Protein AF-A0A350MLI9-F1 (afdb_monomer)

Foldseek 3Di:
DDDDDDDDDDDDPPDDDQDPVNVVVVVVVVVVVVVVVVVVVVVVVVVVVVVVVVVPPPDDPDDPPPPPDPPDDDPPVPPPPPPDDDDDDDDDDDDDDDDDDDDPVVVVVVPPPDPPVVVVVVVVVCCVVCVDDDDDPPPPDDDVVVVVVVVPDDDLPDADLVVLVVCVVVVNLVSSLVSLVVCCVVPVVCVVVSVVVNVVSVVD

Solvent-accessible surface area (backbone atoms only — not comparable to full-atom values): 13475 Å² total; per-residue (Å²): 140,83,90,80,87,81,81,80,82,80,77,81,80,75,74,81,77,76,46,75,64,54,53,50,51,53,50,50,54,52,50,53,53,52,51,49,52,53,50,52,52,52,50,51,53,50,50,53,53,58,52,59,60,68,70,62,82,77,71,73,85,76,75,79,80,78,75,79,81,81,91,77,84,74,74,77,74,66,68,76,77,75,77,84,86,85,77,93,74,93,76,94,78,78,97,72,91,75,82,89,77,80,57,82,75,62,57,66,70,68,71,75,80,46,73,70,54,54,56,51,48,52,50,50,55,48,47,67,72,63,58,80,74,84,78,73,79,76,71,70,84,82,59,69,65,71,58,48,58,68,71,67,64,72,68,87,82,74,69,49,73,67,56,24,51,53,29,46,76,72,68,38,53,68,65,20,41,54,35,36,53,53,45,29,72,77,39,61,94,49,27,72,58,32,52,51,52,44,56,52,64,76,73,110

pLDDT: mean 71.41, std 21.62, range [34.09, 98.12]

Sequence (204 aa):
NLLHQASPLEGETLQPFLTADDKKQALLASIERKLEEIRQSKLQANKLASEALSYGEKSQPYPPASTSNSPFLSQELQSNISQGLTNENEEEESLQTHPYSSTEDDKERILSQDKGLQTKMELIDRFIREQPHIERKRTGFFNPDDLSEKSNTYSEDIVSETLAKIYLQQGKKEKAIEIYQKLNLLYPEKSAYFANQIQNLEKD

Radius of gyration: 44.15 Å; Cα contacts (8 Å, |Δi|>4): 43; chains: 1; bounding box: 91×56×140 Å

Secondary structure (DSSP, 8-state):
-----PPPPPP--------HHHHHHHHHHHHHHHHHHHHHHHHHHHHHHHHHHHTGGG---PPPP------SSSSSSSSSSSSS-------------------HHHHHHHTTS-HHHHHHHHHHHHHHHH---------S---HHHHHHHHH---TT---HHHHHHHHHTT-HHHHHHHHHHHHHH-GGGHHHHHHHHHHHHH-

Mean predicted aligned error: 23.26 Å

Structure (mmCIF, N/CA/C/O backbone):
data_AF-A0A350MLI9-F1
#
_entry.id   AF-A0A350MLI9-F1
#
loop_
_atom_site.group_PDB
_atom_site.id
_atom_site.type_symbol
_atom_site.label_atom_id
_atom_site.label_alt_id
_atom_site.label_comp_id
_atom_site.label_asym_id
_atom_site.label_entity_id
_atom_site.label_seq_id
_atom_site.pdbx_PDB_ins_code
_atom_site.Cartn_x
_atom_site.Cartn_y
_atom_site.Cartn_z
_atom_site.occupancy
_atom_site.B_iso_or_equiv
_atom_site.auth_seq_id
_atom_site.auth_comp_id
_atom_site.auth_asym_id
_atom_site.auth_atom_id
_atom_site.pdbx_PDB_model_num
ATOM 1 N N . ASN A 1 1 ? -44.755 -9.527 86.121 1.00 46.00 1 ASN A N 1
ATOM 2 C CA . ASN A 1 1 ? -45.195 -9.945 84.772 1.00 46.00 1 ASN A CA 1
ATOM 3 C C . ASN A 1 1 ? -46.356 -9.060 84.370 1.00 46.00 1 ASN A C 1
ATOM 5 O O . ASN A 1 1 ? -47.357 -9.114 85.053 1.00 46.00 1 ASN A O 1
ATOM 9 N N . LEU A 1 2 ? -46.279 -8.176 83.381 1.00 46.88 2 LEU A N 1
ATOM 10 C CA . LEU A 1 2 ? -45.567 -8.306 82.116 1.00 46.88 2 LEU A CA 1
ATOM 11 C C . LEU A 1 2 ? -45.242 -6.900 81.572 1.00 46.88 2 LEU A C 1
ATOM 13 O O . LEU A 1 2 ? -46.128 -6.071 81.403 1.00 46.88 2 LEU A O 1
ATOM 17 N N . LEU A 1 3 ? -43.957 -6.666 81.329 1.00 51.25 3 LEU A N 1
ATOM 18 C CA . LEU A 1 3 ? -43.369 -5.494 80.690 1.00 51.25 3 LEU A CA 1
ATOM 19 C C . LEU A 1 3 ? -43.323 -5.785 79.175 1.00 51.25 3 LEU A C 1
ATOM 21 O O . LEU A 1 3 ? -42.714 -6.778 78.787 1.00 51.25 3 LEU A O 1
ATOM 25 N N . HIS A 1 4 ? -43.973 -4.984 78.331 1.00 55.03 4 HIS A N 1
ATOM 26 C CA . HIS A 1 4 ? -43.793 -4.987 76.866 1.00 55.03 4 HIS A CA 1
ATOM 27 C C . HIS A 1 4 ? -43.445 -3.544 76.474 1.00 55.03 4 HIS A C 1
ATOM 29 O O . HIS A 1 4 ? -44.290 -2.662 76.556 1.00 55.03 4 HIS A O 1
ATOM 35 N N . GLN A 1 5 ? -42.156 -3.203 76.424 1.00 47.69 5 GLN A N 1
ATOM 36 C CA . GLN A 1 5 ? -41.326 -3.175 75.209 1.00 47.69 5 GLN A CA 1
ATOM 37 C C . GLN A 1 5 ? -41.917 -2.283 74.107 1.00 47.69 5 GLN A C 1
ATOM 39 O O . GLN A 1 5 ? -42.633 -2.744 73.227 1.00 47.69 5 GLN A O 1
ATOM 44 N N . ALA A 1 6 ? -41.576 -0.994 74.178 1.00 48.59 6 ALA A N 1
ATOM 45 C CA . ALA A 1 6 ? -41.601 -0.085 73.042 1.00 48.59 6 ALA A CA 1
ATOM 46 C C . ALA A 1 6 ? -40.225 -0.147 72.361 1.00 48.59 6 ALA A C 1
ATOM 48 O O . ALA A 1 6 ? -39.205 0.120 73.000 1.00 48.59 6 ALA A O 1
ATOM 49 N N . SER A 1 7 ? -40.203 -0.546 71.092 1.00 63.06 7 SER A N 1
ATOM 50 C CA . SER A 1 7 ? -38.999 -0.596 70.262 1.00 63.06 7 SER A CA 1
ATOM 51 C C . SER A 1 7 ? -38.474 0.818 69.970 1.00 63.06 7 SER A C 1
ATOM 53 O O . SER A 1 7 ? -39.271 1.679 69.588 1.00 63.06 7 SER A O 1
ATOM 55 N N . PRO A 1 8 ? -37.163 1.087 70.103 1.00 55.94 8 PRO A N 1
ATOM 56 C CA . PRO A 1 8 ? -36.571 2.336 69.641 1.00 55.94 8 PRO A CA 1
ATOM 57 C C . PRO A 1 8 ? -36.510 2.350 68.110 1.00 55.94 8 PRO A C 1
ATOM 59 O O . PRO A 1 8 ? -36.063 1.386 67.494 1.00 55.94 8 PRO A O 1
ATOM 62 N N . LEU A 1 9 ? -36.969 3.447 67.512 1.00 50.16 9 LEU A N 1
ATOM 63 C CA . LEU A 1 9 ? -36.862 3.720 66.082 1.00 50.16 9 LEU A CA 1
ATOM 64 C C . LEU A 1 9 ? -35.378 3.773 65.691 1.00 50.16 9 LEU A C 1
ATOM 66 O O . LEU A 1 9 ? -34.626 4.597 66.214 1.00 50.16 9 LEU A O 1
ATOM 70 N N . GLU A 1 10 ? -34.960 2.868 64.808 1.00 50.38 10 GLU A N 1
ATOM 71 C CA . GLU A 1 10 ? -33.614 2.841 64.241 1.00 50.38 10 GLU A CA 1
ATOM 72 C C . GLU A 1 10 ? -33.378 4.121 63.430 1.00 50.38 10 GLU A C 1
ATOM 74 O O . GLU A 1 10 ? -34.171 4.488 62.563 1.00 50.38 10 GLU A O 1
ATOM 79 N N . GLY A 1 11 ? -32.299 4.831 63.760 1.00 52.50 11 GLY A N 1
ATOM 80 C CA . GLY A 1 11 ? -31.901 6.053 63.078 1.00 52.50 11 GLY A CA 1
ATOM 81 C C . GLY A 1 11 ? -31.512 5.770 61.631 1.00 52.50 11 GLY A C 1
ATOM 82 O O . GLY A 1 11 ? -30.619 4.965 61.368 1.00 52.50 11 GLY A O 1
ATOM 83 N N . GLU A 1 12 ? -32.158 6.478 60.705 1.00 54.16 12 GLU A N 1
ATOM 84 C CA . GLU A 1 12 ? -31.705 6.621 59.326 1.00 54.16 12 GLU A CA 1
ATOM 85 C C . GLU A 1 12 ? -30.238 7.066 59.323 1.00 54.16 12 GLU A C 1
ATOM 87 O O . GLU A 1 12 ? -29.889 8.172 59.744 1.00 54.16 12 GLU A O 1
ATOM 92 N N . THR A 1 13 ? -29.354 6.194 58.848 1.00 58.47 13 THR A N 1
ATOM 93 C CA . THR A 1 13 ? -27.966 6.539 58.562 1.00 58.47 13 THR A CA 1
ATOM 94 C C . THR A 1 13 ? -27.945 7.440 57.330 1.00 58.47 13 THR A C 1
ATOM 96 O O . THR A 1 13 ? -27.844 6.989 56.189 1.00 58.47 13 THR A O 1
ATOM 99 N N . LEU A 1 14 ? -28.081 8.748 57.566 1.00 49.3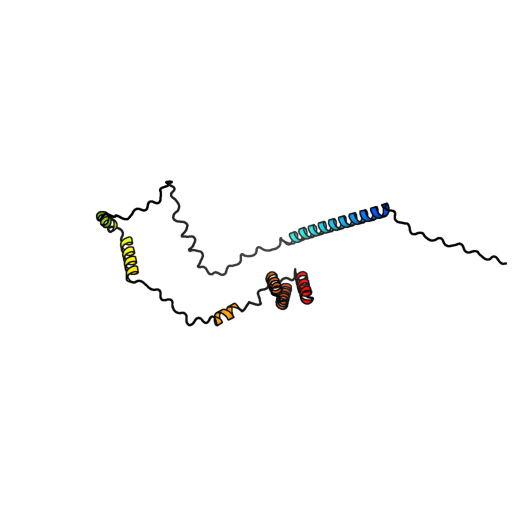1 14 LEU A N 1
ATOM 100 C CA . LEU A 1 14 ? -27.887 9.783 56.557 1.00 49.31 14 LEU A CA 1
ATOM 101 C C . LEU A 1 14 ? -26.499 9.603 55.929 1.00 49.31 14 LEU A C 1
ATOM 103 O O . LEU A 1 14 ? -25.471 9.796 56.578 1.00 49.31 14 LEU A O 1
ATOM 107 N N . GLN A 1 15 ? -26.482 9.210 54.656 1.00 60.12 15 GLN A N 1
ATOM 108 C CA . GLN A 1 15 ? -25.280 9.209 53.829 1.00 60.12 15 GLN A CA 1
ATOM 109 C C . GLN A 1 15 ? -24.672 10.624 53.865 1.00 60.12 15 GLN A C 1
ATOM 111 O O . GLN A 1 15 ? -25.413 11.594 53.670 1.00 60.12 15 GLN A O 1
ATOM 116 N N . PRO A 1 16 ? -23.360 10.789 54.115 1.00 62.44 16 PRO A N 1
ATOM 117 C CA . PRO A 1 16 ? -22.754 12.112 54.161 1.00 62.44 16 PRO A CA 1
ATOM 118 C C . PRO A 1 16 ? -22.883 12.776 52.785 1.00 62.44 16 PRO A C 1
ATOM 120 O O . PRO A 1 16 ? -22.355 12.289 51.785 1.00 62.44 16 PRO A O 1
ATOM 123 N N . PHE A 1 17 ? -23.609 13.893 52.724 1.00 59.62 17 PHE A N 1
ATOM 124 C CA . PHE A 1 17 ? -23.666 14.733 51.534 1.00 59.62 17 PHE A CA 1
ATOM 125 C C . PHE A 1 17 ? -22.263 15.289 51.268 1.00 59.62 17 PHE A C 1
ATOM 127 O O . PHE A 1 17 ? -21.795 16.144 52.016 1.00 59.62 17 PHE A O 1
ATOM 134 N N . LEU A 1 18 ? -21.596 14.807 50.211 1.00 60.53 18 LEU A N 1
ATOM 135 C CA . LEU A 1 18 ? -20.316 15.370 49.771 1.00 60.53 18 LEU A CA 1
ATOM 136 C C . LEU A 1 18 ? -20.497 16.861 49.492 1.00 60.53 18 LEU A C 1
ATOM 138 O O . LEU A 1 18 ? -21.269 17.253 48.603 1.00 60.53 18 LEU A O 1
ATOM 142 N N . THR A 1 19 ? -19.761 17.676 50.237 1.00 78.12 19 THR A N 1
ATOM 143 C CA . THR A 1 19 ? -19.753 19.123 50.065 1.00 78.12 19 THR A CA 1
ATOM 144 C C . THR A 1 19 ? -19.135 19.485 48.710 1.00 78.12 19 THR A C 1
ATOM 146 O O . THR A 1 19 ? -18.461 18.679 48.059 1.00 78.12 19 THR A O 1
ATOM 149 N N . ALA A 1 20 ? -19.388 20.703 48.227 1.00 77.06 20 ALA A N 1
ATOM 150 C CA . ALA A 1 20 ? -18.783 21.179 46.980 1.00 77.06 20 ALA A CA 1
ATOM 151 C C . ALA A 1 20 ? -17.241 21.125 47.031 1.00 77.06 20 ALA A C 1
ATOM 153 O O . ALA A 1 20 ? -16.602 20.850 46.013 1.00 77.06 20 ALA A O 1
ATOM 154 N N . ASP A 1 21 ? -16.664 21.305 48.221 1.00 79.56 21 ASP A N 1
ATOM 155 C CA . ASP A 1 21 ? -15.228 21.196 48.455 1.00 79.56 21 ASP A CA 1
ATOM 156 C C . ASP A 1 21 ? -14.726 19.751 48.351 1.00 79.56 21 ASP A C 1
ATOM 158 O O . ASP A 1 21 ? -13.697 19.524 47.715 1.00 79.56 21 ASP A O 1
ATOM 162 N N . ASP A 1 22 ? -15.481 18.759 48.832 1.00 81.25 22 ASP A N 1
ATOM 163 C CA . ASP A 1 22 ? -15.114 17.339 48.688 1.00 81.25 22 ASP A CA 1
ATOM 164 C C . ASP A 1 22 ? -15.094 16.908 47.215 1.00 81.25 22 ASP A C 1
ATOM 166 O O . ASP A 1 22 ? -14.196 16.194 46.762 1.00 81.25 22 ASP A O 1
ATOM 170 N N . LYS A 1 23 ? -16.054 17.397 46.417 1.00 82.50 23 LYS A N 1
ATOM 171 C CA . LYS A 1 23 ? -16.098 17.138 44.966 1.00 82.50 23 LYS A CA 1
ATOM 172 C C . LYS A 1 23 ? -14.931 17.799 44.236 1.00 82.50 23 LYS A C 1
ATOM 174 O O . LYS A 1 23 ? -14.358 17.201 43.324 1.00 82.50 23 LYS A O 1
ATOM 179 N N . LYS A 1 24 ? -14.558 19.016 44.641 1.00 85.25 24 LYS A N 1
ATOM 180 C CA . LYS A 1 24 ? -13.391 19.728 44.106 1.00 85.25 24 LYS A CA 1
ATOM 181 C C . LYS A 1 24 ? -12.095 18.990 44.446 1.00 85.25 24 LYS A C 1
ATOM 183 O O . LYS A 1 24 ? -11.256 18.826 43.564 1.00 85.25 24 LYS A O 1
ATOM 188 N N . GLN A 1 25 ? -11.947 18.506 45.677 1.00 87.69 25 GLN A N 1
ATOM 189 C CA . GLN A 1 25 ?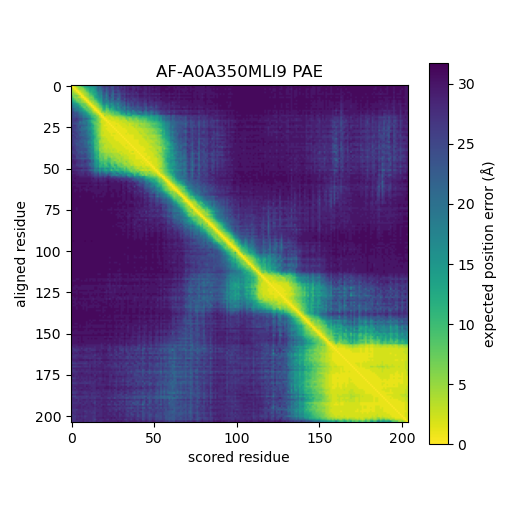 -10.789 17.712 46.094 1.00 87.69 25 GLN A CA 1
ATOM 190 C C . GLN A 1 25 ? -10.705 16.383 45.334 1.00 87.69 25 GLN A C 1
ATOM 192 O O . GLN A 1 25 ? -9.632 16.026 44.854 1.00 87.69 25 GLN A O 1
ATOM 197 N N . ALA A 1 26 ? -11.831 15.694 45.129 1.00 88.31 26 ALA A N 1
ATOM 198 C CA . ALA A 1 26 ? -11.874 14.469 44.331 1.00 88.31 26 ALA A CA 1
ATOM 199 C C . ALA A 1 26 ? -11.488 14.710 42.860 1.00 88.31 26 ALA A C 1
ATOM 201 O O . ALA A 1 26 ? -10.755 13.914 42.267 1.00 88.31 26 ALA A O 1
ATOM 202 N N . LEU A 1 27 ? -11.936 15.825 42.271 1.00 90.25 27 LEU A N 1
ATOM 203 C CA . LEU A 1 27 ? -11.558 16.208 40.911 1.00 90.25 27 LEU A CA 1
ATOM 204 C C . LEU A 1 27 ? -10.060 16.529 40.812 1.00 90.25 27 LEU A C 1
ATOM 206 O O . LEU A 1 27 ? -9.402 16.053 39.889 1.00 90.25 27 LEU A O 1
ATOM 210 N N . LEU A 1 28 ? -9.517 17.287 41.769 1.00 92.44 28 LEU A N 1
ATOM 211 C CA . LEU A 1 28 ? -8.086 17.595 41.838 1.00 92.44 28 LEU A CA 1
ATOM 212 C C . LEU A 1 28 ? -7.243 16.321 41.963 1.00 92.44 28 LEU A C 1
ATOM 214 O O . LEU A 1 28 ? -6.335 16.120 41.160 1.00 92.44 28 LEU A O 1
ATOM 218 N N . ALA A 1 29 ? -7.614 15.410 42.864 1.00 92.81 29 ALA A N 1
ATOM 219 C CA . ALA A 1 29 ? -6.943 14.120 43.013 1.00 92.81 29 ALA A CA 1
ATOM 220 C C . ALA A 1 29 ? -7.006 13.280 41.721 1.00 92.81 29 ALA A C 1
ATOM 222 O O . ALA A 1 29 ? -6.039 12.616 41.345 1.00 92.81 29 ALA A O 1
ATOM 223 N N . SER A 1 30 ? -8.125 13.334 40.988 1.00 91.00 30 SER A N 1
ATOM 224 C CA . SER A 1 30 ? -8.246 12.652 39.695 1.00 91.00 30 SER A CA 1
ATOM 225 C C . SER A 1 30 ? -7.356 13.275 38.614 1.00 91.00 30 SER A C 1
ATOM 227 O O . SER A 1 30 ? -6.839 12.543 37.764 1.00 91.00 30 SER A O 1
ATOM 229 N N . ILE A 1 31 ? -7.182 14.599 38.618 1.00 94.19 31 ILE A N 1
ATOM 230 C CA . ILE A 1 31 ? -6.284 15.303 37.694 1.00 94.19 31 ILE A CA 1
ATOM 231 C C . ILE A 1 31 ? -4.832 14.940 38.007 1.00 94.19 31 ILE A C 1
ATOM 233 O O . ILE A 1 31 ? -4.095 14.565 37.097 1.00 94.19 31 ILE A O 1
ATOM 237 N N . GLU A 1 32 ? -4.436 14.972 39.278 1.00 94.31 32 GLU A N 1
ATOM 238 C CA . GLU A 1 32 ? -3.087 14.594 39.715 1.00 94.31 32 GLU A CA 1
ATOM 239 C C . GLU A 1 32 ? -2.756 13.149 39.335 1.00 94.31 32 GLU A C 1
ATOM 241 O O . GLU A 1 32 ? -1.705 12.888 38.748 1.00 94.31 32 GLU A O 1
ATOM 246 N N . ARG A 1 33 ? -3.694 12.217 39.547 1.00 95.56 33 ARG A N 1
ATOM 247 C CA . ARG A 1 33 ? -3.526 10.820 39.125 1.00 95.56 33 ARG A CA 1
ATOM 248 C C . ARG A 1 33 ? -3.317 10.695 37.614 1.00 95.56 33 ARG A C 1
ATOM 250 O O . ARG A 1 33 ? -2.451 9.942 37.178 1.00 95.56 33 ARG A O 1
ATOM 257 N N . LYS A 1 34 ? -4.093 11.432 36.810 1.00 94.44 34 LYS A N 1
ATOM 258 C CA . LYS A 1 34 ? -3.974 11.427 35.341 1.00 94.44 34 LYS A CA 1
ATOM 259 C C . LYS A 1 34 ? -2.631 12.007 34.884 1.00 94.44 34 LYS A C 1
ATOM 261 O O . LYS A 1 34 ? -2.034 11.507 33.934 1.00 94.44 34 LYS A O 1
ATOM 266 N N . LEU A 1 35 ? -2.153 13.056 35.550 1.00 93.88 35 LEU A N 1
ATOM 267 C CA . LEU A 1 35 ? -0.856 13.666 35.260 1.00 93.88 35 LEU A CA 1
ATOM 268 C C . LEU A 1 35 ? 0.300 12.717 35.589 1.00 93.88 35 LEU A C 1
ATOM 270 O O . LEU A 1 35 ? 1.238 12.616 34.795 1.00 93.88 35 LEU A O 1
ATOM 274 N N . GLU A 1 36 ? 0.212 11.984 36.699 1.00 95.94 36 GLU A N 1
ATOM 275 C CA . GLU A 1 36 ? 1.215 10.981 37.060 1.00 95.94 36 GLU A CA 1
ATOM 276 C C . GLU A 1 36 ? 1.218 9.807 36.071 1.00 95.94 36 GLU A C 1
ATOM 278 O O . GLU A 1 36 ? 2.278 9.384 35.618 1.00 95.94 36 GLU A O 1
ATOM 283 N N . GLU A 1 37 ? 0.046 9.350 35.624 1.00 94.50 37 GLU A N 1
ATOM 284 C CA . GLU A 1 37 ? -0.080 8.318 34.585 1.00 94.50 37 GLU A CA 1
ATOM 285 C C . GLU A 1 37 ? 0.615 8.737 33.273 1.00 94.50 37 GLU A C 1
ATOM 287 O O . GLU A 1 37 ? 1.401 7.979 32.698 1.00 94.50 37 GLU A O 1
ATOM 292 N N . ILE A 1 38 ? 0.410 9.986 32.836 1.00 93.38 38 ILE A N 1
ATOM 293 C CA . ILE A 1 38 ? 1.086 10.547 31.655 1.00 93.38 38 ILE A CA 1
ATOM 294 C C . ILE A 1 38 ? 2.604 10.628 31.875 1.00 93.38 38 ILE A C 1
ATOM 296 O O . ILE A 1 38 ? 3.381 10.334 30.961 1.00 93.38 38 ILE A O 1
ATOM 300 N N . ARG A 1 39 ? 3.047 11.027 33.072 1.00 94.44 39 ARG A N 1
ATOM 301 C CA . ARG A 1 39 ? 4.472 11.125 33.418 1.00 94.44 39 ARG A CA 1
ATOM 302 C C . ARG A 1 39 ? 5.148 9.755 33.363 1.00 94.44 39 ARG A C 1
ATOM 304 O O . ARG A 1 39 ? 6.198 9.631 32.731 1.00 94.44 39 ARG A O 1
ATOM 311 N N . GLN A 1 40 ? 4.531 8.738 33.959 1.00 93.31 40 GLN A N 1
ATOM 312 C CA . GLN A 1 40 ? 5.041 7.366 33.950 1.00 93.31 40 GLN A CA 1
ATOM 313 C C . GLN A 1 40 ? 5.073 6.786 32.532 1.00 93.31 40 GLN A C 1
ATOM 315 O O . GLN A 1 40 ? 6.081 6.204 32.131 1.00 93.31 40 GLN A O 1
ATOM 320 N N . SER A 1 41 ? 4.036 7.039 31.725 1.00 90.88 41 SER A N 1
ATOM 321 C CA . SER A 1 41 ? 4.007 6.637 30.313 1.00 90.88 41 SER A CA 1
ATOM 322 C C . SER A 1 41 ? 5.166 7.250 29.509 1.00 90.88 41 SER A C 1
ATOM 324 O O . SER A 1 41 ? 5.859 6.542 28.774 1.00 90.88 41 SER A O 1
ATOM 326 N N . LYS A 1 42 ? 5.460 8.546 29.702 1.00 90.62 42 LYS A N 1
ATOM 327 C CA . LYS A 1 42 ? 6.611 9.209 29.057 1.00 90.62 42 LYS A CA 1
ATOM 328 C C . LYS A 1 42 ? 7.957 8.630 29.503 1.00 90.62 42 LYS A C 1
ATOM 330 O O . LYS A 1 42 ? 8.847 8.463 28.670 1.00 90.62 42 LYS A O 1
ATOM 335 N N . LEU A 1 43 ? 8.116 8.320 30.792 1.00 90.62 43 LEU A N 1
ATOM 336 C CA . LEU A 1 43 ? 9.337 7.696 31.317 1.00 90.62 43 LEU A CA 1
ATOM 337 C C . LEU A 1 43 ? 9.548 6.295 30.734 1.00 90.62 43 LEU A C 1
ATOM 339 O O . LEU A 1 43 ? 10.663 5.959 30.334 1.00 90.62 43 LEU A O 1
ATOM 343 N N . GLN A 1 44 ? 8.480 5.504 30.623 1.00 89.81 44 GLN A N 1
ATOM 344 C CA . GLN A 1 44 ? 8.526 4.179 30.010 1.00 89.81 44 GLN A CA 1
ATOM 345 C C . GLN A 1 44 ? 8.905 4.249 28.525 1.00 89.81 44 GLN A C 1
ATOM 347 O O . GLN A 1 44 ? 9.753 3.476 28.078 1.00 89.81 44 GLN A O 1
ATOM 352 N N . ALA A 1 45 ? 8.332 5.194 27.775 1.00 87.69 45 ALA A N 1
ATOM 353 C CA . ALA A 1 45 ? 8.669 5.399 26.367 1.00 87.69 45 ALA A CA 1
ATOM 354 C C . ALA A 1 45 ? 10.152 5.763 26.177 1.00 87.69 45 ALA A C 1
ATOM 356 O O . ALA A 1 45 ? 10.813 5.217 25.296 1.00 87.69 45 ALA A O 1
ATOM 357 N N . ASN A 1 46 ? 10.699 6.631 27.035 1.00 85.12 46 ASN A N 1
ATOM 358 C CA . ASN A 1 46 ? 12.114 7.000 26.978 1.00 85.12 46 ASN A CA 1
ATOM 359 C C . ASN A 1 46 ? 13.033 5.819 27.348 1.00 85.12 46 ASN A C 1
ATOM 361 O O . ASN A 1 46 ? 14.026 5.566 26.670 1.00 85.12 46 ASN A O 1
ATOM 365 N N . LYS A 1 47 ? 12.659 5.024 28.361 1.00 86.44 47 LYS A N 1
ATOM 366 C CA . LYS A 1 47 ? 13.384 3.797 28.719 1.00 86.44 47 LYS A CA 1
ATOM 367 C C . LYS A 1 47 ? 13.457 2.823 27.536 1.00 86.44 47 LYS A C 1
ATOM 369 O O . LYS A 1 47 ? 14.551 2.386 27.189 1.00 86.44 47 LYS A O 1
ATOM 374 N N . LEU A 1 48 ? 12.327 2.556 26.877 1.00 82.62 48 LEU A N 1
ATOM 375 C CA . LEU A 1 48 ? 12.263 1.696 25.687 1.00 82.62 48 LEU A CA 1
ATOM 376 C C . LEU A 1 48 ? 13.113 2.239 24.529 1.00 82.62 48 LEU A C 1
ATOM 378 O O . LEU A 1 48 ? 13.793 1.467 23.858 1.00 82.62 48 LEU A O 1
ATOM 382 N N . ALA A 1 49 ? 13.125 3.559 24.318 1.00 80.19 49 ALA A N 1
ATOM 383 C CA . ALA A 1 49 ? 13.963 4.189 23.298 1.00 80.19 49 ALA A CA 1
ATOM 384 C C . ALA A 1 49 ? 15.465 4.018 23.590 1.00 80.19 49 ALA A C 1
ATOM 386 O O . ALA A 1 49 ? 16.233 3.673 22.693 1.00 80.19 49 ALA A O 1
ATOM 387 N N . SER A 1 50 ? 15.886 4.203 24.847 1.00 73.75 50 SER A N 1
ATOM 388 C CA . SER A 1 50 ? 17.280 3.985 25.257 1.00 73.75 50 SER A CA 1
ATOM 389 C C . SER A 1 50 ? 17.705 2.512 25.180 1.00 73.75 50 SER A C 1
ATOM 391 O O . SER A 1 50 ? 18.836 2.212 24.808 1.00 73.75 50 SER A O 1
ATOM 393 N N . GLU A 1 51 ? 16.786 1.588 25.464 1.00 79.81 51 GLU A N 1
ATOM 394 C CA . GLU A 1 51 ? 17.020 0.147 25.370 1.00 79.81 51 GLU A CA 1
ATOM 395 C C . GLU A 1 51 ? 17.155 -0.304 23.908 1.00 79.81 51 GLU A C 1
ATOM 397 O O . GLU A 1 51 ? 18.085 -1.037 23.580 1.00 79.81 51 GLU A O 1
ATOM 402 N N . ALA A 1 52 ? 16.316 0.209 23.002 1.00 69.88 52 ALA A N 1
ATOM 403 C CA . ALA A 1 52 ? 16.416 -0.068 21.567 1.00 69.88 52 ALA A CA 1
ATOM 404 C C . ALA A 1 52 ? 17.757 0.388 20.959 1.00 69.88 52 ALA A C 1
ATOM 406 O O . ALA A 1 52 ? 18.307 -0.294 20.095 1.00 69.88 52 ALA A O 1
ATOM 407 N N . LEU A 1 53 ? 18.322 1.501 21.441 1.00 62.28 53 LEU A N 1
ATOM 408 C CA . LEU A 1 53 ? 19.639 1.990 21.014 1.00 62.28 53 LEU A CA 1
ATOM 409 C C . LEU A 1 53 ? 20.800 1.128 21.542 1.00 62.28 53 LEU A C 1
ATOM 411 O O . LEU A 1 53 ? 21.848 1.069 20.906 1.00 62.28 53 LEU A O 1
ATOM 415 N N . SER A 1 54 ? 20.610 0.406 22.652 1.00 62.12 54 SER A N 1
ATOM 416 C CA . SER A 1 54 ? 21.620 -0.506 23.209 1.00 62.12 54 SER A CA 1
ATOM 417 C C . SER A 1 54 ? 21.816 -1.780 22.377 1.00 62.12 54 SER A C 1
ATOM 419 O O . SER A 1 54 ? 22.877 -2.397 22.456 1.00 62.12 54 SER A O 1
ATOM 421 N N . TYR A 1 55 ? 20.824 -2.193 21.583 1.00 54.03 55 TYR A N 1
ATOM 422 C CA . TYR A 1 55 ? 20.918 -3.382 20.723 1.00 54.03 55 TYR A CA 1
ATOM 423 C C . TYR A 1 55 ? 21.470 -3.077 19.316 1.00 54.03 55 TYR A C 1
ATOM 425 O O . TYR A 1 55 ? 21.618 -3.992 18.506 1.00 54.03 55 TYR A O 1
ATOM 433 N N . GLY A 1 56 ? 21.822 -1.818 19.023 1.00 49.47 56 GLY A N 1
ATOM 434 C CA . GLY A 1 56 ? 22.324 -1.381 17.714 1.00 49.47 56 GLY A CA 1
ATOM 435 C C . GLY A 1 56 ? 23.814 -1.633 17.440 1.00 49.47 56 GLY A C 1
ATOM 436 O O . GLY A 1 56 ? 24.247 -1.473 16.305 1.00 49.47 56 GLY A O 1
ATOM 437 N N . GLU A 1 57 ? 24.614 -2.046 18.428 1.00 49.03 57 GLU A N 1
ATOM 438 C CA . GLU A 1 57 ? 26.086 -2.079 18.292 1.00 49.03 57 GLU A CA 1
ATOM 439 C C . GLU A 1 57 ? 26.676 -3.459 17.923 1.00 49.03 57 GLU A C 1
ATOM 441 O O . GLU A 1 57 ? 27.889 -3.657 17.946 1.00 49.03 57 GLU A O 1
ATOM 446 N N . LYS A 1 58 ? 25.840 -4.442 17.547 1.00 45.50 58 LYS A N 1
ATOM 447 C CA . LYS A 1 58 ? 26.295 -5.768 17.067 1.00 45.50 58 LYS A CA 1
ATOM 448 C C . LYS A 1 58 ? 25.828 -6.127 15.653 1.00 45.50 58 LYS A C 1
ATOM 450 O O . LYS A 1 58 ? 25.670 -7.306 15.342 1.00 45.50 58 LYS A O 1
ATOM 455 N N . SER A 1 59 ? 25.670 -5.152 14.760 1.00 43.69 59 SER A N 1
ATOM 456 C CA . SER A 1 59 ? 25.687 -5.445 13.323 1.00 43.69 59 SER A CA 1
ATOM 457 C C . SER A 1 59 ? 27.115 -5.337 12.791 1.00 43.69 59 SER A C 1
ATOM 459 O O . SER A 1 59 ? 27.688 -4.253 12.711 1.00 43.69 59 SER A O 1
ATOM 461 N N . GLN A 1 60 ? 27.667 -6.498 12.441 1.00 46.53 60 GLN A N 1
ATOM 462 C CA . GLN A 1 60 ? 28.809 -6.681 11.545 1.00 46.53 60 GLN A CA 1
ATOM 463 C C . GLN A 1 60 ? 28.760 -5.686 10.365 1.00 46.53 60 GLN A C 1
ATOM 465 O O . GLN A 1 60 ? 27.662 -5.387 9.886 1.00 46.53 60 GLN A O 1
ATOM 470 N N . PRO A 1 61 ? 29.906 -5.197 9.852 1.00 42.31 61 PRO A N 1
ATOM 471 C CA . PRO A 1 61 ? 29.907 -4.365 8.658 1.00 42.31 61 PRO A CA 1
ATOM 472 C C . PRO A 1 61 ? 29.361 -5.200 7.497 1.00 42.31 61 PRO A C 1
ATOM 474 O O . PRO A 1 61 ? 29.955 -6.207 7.114 1.00 42.31 61 PRO A O 1
ATOM 477 N N . TYR A 1 62 ? 28.205 -4.816 6.956 1.00 48.34 62 TYR A N 1
ATOM 478 C CA . TYR A 1 62 ? 27.695 -5.425 5.734 1.00 48.34 62 TYR A CA 1
ATOM 479 C C . TYR A 1 62 ? 28.747 -5.243 4.627 1.00 48.34 62 TYR A C 1
ATOM 481 O O . TYR A 1 62 ? 29.229 -4.120 4.443 1.00 48.34 62 TYR A O 1
ATOM 489 N N . PRO A 1 63 ? 29.126 -6.298 3.881 1.00 47.38 63 PRO A N 1
ATOM 490 C CA . PRO A 1 63 ? 29.923 -6.104 2.682 1.00 47.38 63 PRO A CA 1
ATOM 491 C C . PRO A 1 63 ? 29.099 -5.257 1.699 1.00 47.38 63 PRO A C 1
ATOM 493 O O . PRO A 1 63 ? 27.892 -5.496 1.573 1.00 47.38 63 PRO A O 1
ATOM 496 N N . PRO A 1 64 ? 29.696 -4.265 1.010 1.00 41.62 64 PRO A N 1
ATOM 497 C CA . PRO A 1 64 ? 28.978 -3.535 -0.022 1.00 41.62 64 PRO A CA 1
ATOM 498 C C . PRO A 1 64 ? 28.449 -4.550 -1.033 1.00 41.62 64 PRO A C 1
ATOM 500 O O . PRO A 1 64 ? 29.182 -5.441 -1.473 1.00 41.62 64 PRO A O 1
ATOM 503 N N . ALA A 1 65 ? 27.158 -4.440 -1.347 1.00 37.56 65 ALA A N 1
ATOM 504 C CA . ALA A 1 65 ? 26.508 -5.265 -2.346 1.00 37.56 65 ALA A CA 1
ATOM 505 C C . ALA A 1 65 ? 27.392 -5.304 -3.597 1.00 37.56 65 ALA A C 1
ATOM 507 O O . ALA A 1 65 ? 27.694 -4.273 -4.199 1.00 37.56 65 ALA A O 1
ATOM 508 N N . SER A 1 66 ? 27.848 -6.504 -3.951 1.00 35.09 66 SER A N 1
ATOM 509 C CA . SER A 1 66 ? 28.477 -6.741 -5.238 1.00 35.09 66 SER A CA 1
ATOM 510 C C . SER A 1 66 ? 27.403 -6.526 -6.294 1.00 35.09 66 SER A C 1
ATOM 512 O O . SER A 1 66 ? 26.582 -7.404 -6.549 1.00 35.09 66 SER A O 1
ATOM 514 N N . THR A 1 67 ? 27.394 -5.331 -6.875 1.00 42.03 67 THR A N 1
ATOM 515 C CA . THR A 1 67 ? 26.763 -5.059 -8.158 1.00 42.03 67 THR A CA 1
ATOM 516 C C . THR A 1 67 ? 27.345 -6.056 -9.153 1.00 42.03 67 THR A C 1
ATOM 518 O O . THR A 1 67 ? 28.495 -5.938 -9.574 1.00 42.03 67 THR A O 1
ATOM 521 N N . SER A 1 68 ? 26.571 -7.082 -9.497 1.00 35.31 68 SER A N 1
ATOM 522 C CA . SER A 1 68 ? 26.862 -7.926 -10.647 1.00 35.31 68 SER A CA 1
ATOM 523 C C . SER A 1 68 ? 26.873 -7.035 -11.885 1.00 35.31 68 SER A C 1
ATOM 525 O O . SER A 1 68 ? 25.880 -6.386 -12.214 1.00 35.31 68 SER A O 1
ATOM 527 N N . ASN A 1 69 ? 28.035 -6.974 -12.520 1.00 43.75 69 ASN A N 1
ATOM 528 C CA . ASN A 1 69 ? 28.352 -6.103 -13.636 1.00 43.75 69 ASN A CA 1
ATOM 529 C C . ASN A 1 69 ? 27.396 -6.280 -14.830 1.00 43.75 69 ASN A C 1
ATOM 531 O O . ASN A 1 69 ? 27.291 -7.368 -15.389 1.00 43.75 69 ASN A O 1
ATOM 535 N N . SER A 1 70 ? 26.831 -5.168 -15.303 1.00 36.47 70 SER A N 1
ATOM 536 C CA . SER A 1 70 ? 26.831 -4.849 -16.734 1.00 36.47 70 SER A CA 1
ATOM 537 C C . SER A 1 70 ? 27.710 -3.602 -16.907 1.00 36.47 70 SER A C 1
ATOM 539 O O . SER A 1 70 ? 27.304 -2.519 -16.481 1.00 36.47 70 SER A O 1
ATOM 541 N N . PRO A 1 71 ? 28.944 -3.728 -17.424 1.00 48.75 71 PRO A N 1
ATOM 542 C CA . PRO A 1 71 ? 29.898 -2.630 -17.479 1.00 48.75 71 PRO A CA 1
ATOM 543 C C . PRO A 1 71 ? 29.929 -2.017 -18.884 1.00 48.75 71 PRO A C 1
ATOM 545 O O . PRO A 1 71 ? 30.816 -2.346 -19.669 1.00 48.75 71 PRO A O 1
ATOM 548 N N . PHE A 1 72 ? 28.979 -1.136 -19.229 1.00 42.16 72 PHE A N 1
ATOM 549 C CA . PHE A 1 72 ? 29.132 -0.389 -20.490 1.00 42.16 72 PHE A CA 1
ATOM 550 C C . PHE A 1 72 ? 28.559 1.035 -20.588 1.00 42.16 72 PHE A C 1
ATOM 552 O O . PHE A 1 72 ? 28.925 1.723 -21.528 1.00 42.16 72 PHE A O 1
ATOM 559 N N . LEU A 1 73 ? 27.740 1.558 -19.665 1.00 47.50 73 LEU A N 1
ATOM 560 C CA . LEU A 1 73 ? 27.067 2.850 -19.937 1.00 47.50 73 LEU A CA 1
ATOM 561 C C . LEU A 1 73 ? 27.542 4.072 -19.133 1.00 47.50 73 LEU A C 1
ATOM 563 O O . LEU A 1 73 ? 26.987 5.153 -19.292 1.00 47.50 73 LEU A O 1
ATOM 567 N N . SER A 1 74 ? 28.590 3.960 -18.315 1.00 44.97 74 SER A N 1
ATOM 568 C CA . SER A 1 74 ? 29.003 5.076 -17.442 1.00 44.97 74 SER A CA 1
ATOM 569 C C . SER A 1 74 ? 30.236 5.848 -17.919 1.00 44.97 74 SER A C 1
ATOM 571 O O . SER A 1 74 ? 30.469 6.949 -17.433 1.00 44.97 74 SER A O 1
ATOM 573 N N . GLN A 1 75 ? 31.039 5.306 -18.842 1.00 46.12 75 GLN A N 1
ATOM 574 C CA . GLN A 1 75 ? 32.357 5.882 -19.158 1.00 46.12 75 GLN A CA 1
ATOM 575 C C . GLN A 1 75 ? 32.338 6.935 -20.283 1.00 46.12 75 GLN A C 1
ATOM 577 O O . GLN A 1 75 ? 33.299 7.683 -20.427 1.00 46.12 75 GLN A O 1
ATOM 582 N N . GLU A 1 76 ? 31.238 7.064 -21.029 1.00 43.19 76 GLU A N 1
ATOM 583 C CA . GLU A 1 76 ? 31.166 7.955 -22.202 1.00 43.19 76 GLU A CA 1
ATOM 584 C C . GLU A 1 76 ? 30.517 9.325 -21.919 1.00 43.19 76 GLU A C 1
ATOM 586 O O . GLU A 1 76 ? 30.556 10.224 -22.755 1.00 43.19 76 GLU A O 1
ATOM 591 N N . LEU A 1 77 ? 29.972 9.539 -20.713 1.00 44.47 77 LEU A N 1
ATOM 592 C CA . LEU A 1 77 ? 29.349 10.818 -20.333 1.00 44.47 77 LEU A CA 1
ATOM 593 C C . LEU A 1 77 ? 30.259 11.757 -19.524 1.00 44.47 77 LEU A C 1
ATOM 595 O O . LEU A 1 77 ? 29.915 12.924 -19.358 1.00 44.47 77 LEU A O 1
ATOM 599 N N . GLN A 1 78 ? 31.431 11.305 -19.062 1.00 43.84 78 GLN A N 1
ATOM 600 C CA . GLN A 1 78 ? 32.382 12.156 -18.323 1.00 43.84 78 GLN A CA 1
ATOM 601 C C . GLN A 1 78 ? 33.579 12.649 -19.149 1.00 43.84 78 GLN A C 1
ATOM 603 O O . GLN A 1 78 ? 34.226 13.609 -18.735 1.00 43.84 78 GLN A O 1
ATOM 608 N N . SER A 1 79 ? 33.860 12.090 -20.333 1.00 38.41 79 SER A N 1
ATOM 609 C CA . SER A 1 79 ? 34.961 12.584 -21.181 1.00 38.41 79 SER A CA 1
ATOM 610 C C . SER A 1 79 ? 34.602 13.823 -22.004 1.00 38.41 79 SER A C 1
ATOM 612 O O . SER A 1 79 ? 35.496 14.567 -22.397 1.00 38.41 79 SER A O 1
ATOM 614 N N . ASN A 1 80 ? 33.313 14.085 -22.243 1.00 41.34 80 ASN A N 1
ATOM 615 C CA . ASN A 1 80 ? 32.890 15.095 -23.224 1.00 41.34 80 ASN A CA 1
ATOM 616 C C . ASN A 1 80 ? 32.536 16.459 -22.611 1.00 41.34 80 ASN A C 1
ATOM 618 O O . ASN A 1 80 ? 32.184 17.377 -23.342 1.00 41.34 80 ASN A O 1
ATOM 622 N N . ILE A 1 81 ? 32.636 16.613 -21.285 1.00 40.44 81 ILE A N 1
ATOM 623 C CA . ILE A 1 81 ? 32.306 17.872 -20.587 1.00 40.44 81 ILE A CA 1
ATOM 624 C C . ILE A 1 81 ? 33.571 18.618 -20.119 1.00 40.44 81 ILE A C 1
ATOM 626 O O . ILE A 1 81 ? 33.498 19.786 -19.754 1.00 40.44 81 ILE A O 1
ATOM 630 N N . SER A 1 82 ? 34.757 17.997 -20.181 1.00 37.47 82 SER A N 1
ATOM 631 C CA . SER A 1 82 ? 35.968 18.555 -19.556 1.00 37.47 82 SER A CA 1
ATOM 632 C C . SER A 1 82 ? 37.021 19.129 -20.514 1.00 37.47 82 SER A C 1
ATOM 634 O O . SER A 1 82 ? 38.105 19.486 -20.056 1.00 37.47 82 SER A O 1
ATOM 636 N N . GLN A 1 83 ? 36.740 19.265 -21.813 1.00 46.41 83 GLN A N 1
ATOM 637 C CA . GLN A 1 83 ? 37.609 20.025 -22.721 1.00 46.41 83 GLN A CA 1
ATOM 638 C C . GLN A 1 83 ? 36.826 21.148 -23.388 1.00 46.41 83 GLN A C 1
ATOM 640 O O . GLN A 1 83 ? 36.110 20.923 -24.358 1.00 46.41 83 GLN A O 1
ATOM 645 N N . GLY A 1 84 ? 36.984 22.363 -22.861 1.00 42.06 84 GLY A N 1
ATOM 646 C CA . GLY A 1 84 ? 36.557 23.566 -23.569 1.00 42.06 84 GLY A CA 1
ATOM 647 C C . GLY A 1 84 ? 35.993 24.696 -22.722 1.00 42.06 84 GLY A C 1
ATOM 648 O O . GLY A 1 84 ? 35.154 25.413 -23.239 1.00 42.06 84 GLY A O 1
ATOM 649 N N . LEU A 1 85 ? 36.409 24.883 -21.464 1.00 39.56 85 LEU A N 1
ATOM 650 C CA . LEU A 1 85 ? 36.108 26.112 -20.716 1.00 39.56 85 LEU A CA 1
ATOM 651 C C . LEU A 1 85 ? 37.290 26.527 -19.834 1.00 39.5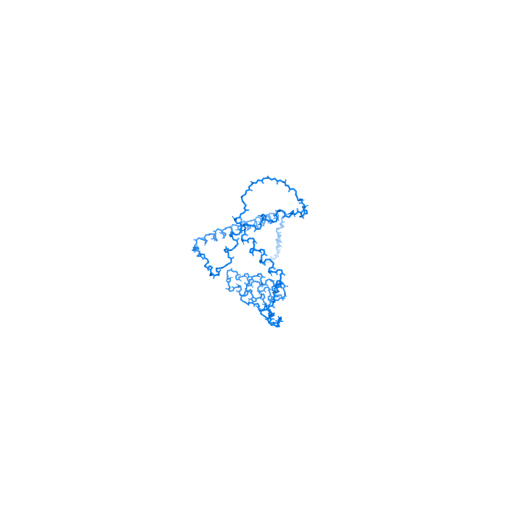6 85 LEU A C 1
ATOM 653 O O . LEU A 1 85 ? 37.217 26.497 -18.613 1.00 39.56 85 LEU A O 1
ATOM 657 N N . THR A 1 86 ? 38.386 26.930 -20.469 1.00 37.22 86 THR A N 1
ATOM 658 C CA . THR A 1 86 ? 39.276 27.951 -19.905 1.00 37.22 86 THR A CA 1
ATOM 659 C C . THR A 1 86 ? 39.763 28.808 -21.059 1.00 37.22 86 THR A C 1
ATOM 661 O O . THR A 1 86 ? 40.587 28.356 -21.848 1.00 37.22 86 THR A O 1
ATOM 664 N N . ASN A 1 87 ? 39.186 29.995 -21.186 1.00 43.00 87 ASN A N 1
ATOM 665 C CA . ASN A 1 87 ? 39.887 31.239 -21.475 1.00 43.00 87 ASN A CA 1
ATOM 666 C C . ASN A 1 87 ? 38.887 32.352 -21.183 1.00 43.00 87 ASN A C 1
ATOM 668 O O . ASN A 1 87 ? 37.922 32.553 -21.917 1.00 43.00 87 ASN A O 1
ATOM 672 N N . GLU A 1 88 ? 39.109 33.006 -20.051 1.00 46.12 88 GLU A N 1
ATOM 673 C CA . GLU A 1 88 ? 38.554 34.319 -19.784 1.00 46.12 88 GLU A CA 1
ATOM 674 C C . GLU A 1 88 ? 39.089 35.273 -20.850 1.00 46.12 88 GLU A C 1
ATOM 676 O O . GLU A 1 88 ? 40.296 35.329 -21.079 1.00 46.12 88 GLU A O 1
ATOM 681 N N . ASN A 1 89 ? 38.181 35.960 -21.529 1.00 40.81 89 ASN A N 1
ATOM 682 C CA . ASN A 1 89 ? 38.292 37.383 -21.800 1.00 40.81 89 ASN A CA 1
ATOM 683 C C . ASN A 1 89 ? 36.879 37.893 -22.067 1.00 40.81 89 ASN A C 1
ATOM 685 O O . ASN A 1 89 ? 36.157 37.382 -22.924 1.00 40.81 89 ASN A O 1
ATOM 689 N N . GLU A 1 90 ? 36.496 38.850 -21.234 1.00 51.53 90 GLU A N 1
ATOM 690 C CA . GLU A 1 90 ? 35.370 39.744 -21.424 1.00 51.53 90 GLU A CA 1
ATOM 691 C C . GLU A 1 90 ? 35.455 40.366 -22.819 1.00 51.53 90 GLU A C 1
ATOM 693 O O . GLU A 1 90 ? 36.528 40.799 -23.220 1.00 51.53 90 GLU A O 1
ATOM 698 N N . GLU A 1 91 ? 34.336 40.395 -23.537 1.00 38.38 91 GLU A N 1
ATOM 699 C CA . GLU A 1 91 ? 33.900 41.533 -24.349 1.00 38.38 91 GLU A CA 1
ATOM 700 C C . GLU A 1 91 ? 32.498 41.214 -24.887 1.00 38.38 91 GLU A C 1
ATOM 702 O O . GLU A 1 91 ? 32.263 40.232 -25.593 1.00 38.38 91 GLU A O 1
ATOM 707 N N . GLU A 1 92 ? 31.530 42.022 -24.455 1.00 51.22 92 GLU A N 1
ATOM 708 C CA . GLU A 1 92 ? 30.202 42.072 -25.045 1.00 51.22 92 GLU A CA 1
ATOM 709 C C . GLU A 1 92 ? 30.326 42.532 -26.501 1.00 51.22 92 GLU A C 1
ATOM 711 O O . GLU A 1 92 ? 30.774 43.649 -26.745 1.00 51.22 92 GLU A O 1
ATOM 716 N N . GLU A 1 93 ? 29.864 41.741 -27.471 1.00 37.50 93 GLU A N 1
ATOM 717 C CA . GLU A 1 93 ? 29.529 42.307 -28.775 1.00 37.50 93 GLU A CA 1
ATOM 718 C C . GLU A 1 93 ? 28.361 41.576 -29.446 1.00 37.50 93 GLU A C 1
ATOM 720 O O . GLU A 1 93 ? 28.210 40.354 -29.430 1.00 37.50 93 GLU A O 1
ATOM 725 N N . SER A 1 94 ? 27.472 42.406 -29.966 1.00 37.41 94 SER A N 1
ATOM 726 C CA . SER A 1 94 ? 26.123 42.160 -30.447 1.00 37.41 94 SER A CA 1
ATOM 727 C C . SER A 1 94 ? 26.000 41.178 -31.616 1.00 37.41 94 SER A C 1
ATOM 729 O O . SER A 1 94 ? 26.832 41.131 -32.517 1.00 37.41 94 SER A O 1
ATOM 731 N N . LEU A 1 95 ? 24.858 40.482 -31.669 1.00 46.59 95 LEU A N 1
ATOM 732 C CA . LEU A 1 95 ? 24.382 39.732 -32.834 1.00 46.59 95 LEU A CA 1
ATOM 733 C C . LEU A 1 95 ? 24.188 40.665 -34.045 1.00 46.59 95 LEU A C 1
ATOM 735 O O . LEU A 1 95 ? 23.116 41.247 -34.217 1.00 46.59 95 LEU A O 1
ATOM 739 N N . GLN A 1 96 ? 25.196 40.767 -34.912 1.00 34.44 96 GLN A N 1
ATOM 740 C CA . GLN A 1 96 ? 25.068 41.388 -36.229 1.00 34.44 96 GLN A CA 1
ATOM 741 C C . GLN A 1 96 ? 25.028 40.296 -37.309 1.00 34.44 96 GLN A C 1
ATOM 743 O O . GLN A 1 96 ? 26.012 39.616 -37.596 1.00 34.44 96 GLN A O 1
ATOM 748 N N . THR A 1 97 ? 23.864 40.120 -37.934 1.00 42.81 97 THR A N 1
ATOM 749 C CA . THR A 1 97 ? 23.720 39.333 -39.162 1.00 42.81 97 THR A CA 1
ATOM 750 C C . THR A 1 97 ? 24.453 40.048 -40.297 1.00 42.81 97 THR A C 1
ATOM 752 O O . THR A 1 97 ? 23.988 41.091 -40.761 1.00 42.81 97 THR A O 1
ATOM 755 N N . HIS A 1 98 ? 25.569 39.496 -40.772 1.00 41.25 98 HIS A N 1
ATOM 756 C CA . HIS A 1 98 ? 26.200 39.956 -42.008 1.00 41.25 98 HIS A CA 1
ATOM 757 C C . HIS A 1 98 ? 25.830 39.026 -43.173 1.00 41.25 98 HIS A C 1
ATOM 759 O O . HIS A 1 98 ? 26.042 37.815 -43.078 1.00 41.25 98 HIS A O 1
ATOM 765 N N . PRO A 1 99 ? 25.262 39.560 -44.271 1.00 43.97 99 PRO A N 1
ATOM 766 C CA . PRO A 1 99 ? 25.013 38.784 -45.472 1.00 43.97 99 PRO A CA 1
ATOM 767 C C . PRO A 1 99 ? 26.355 38.438 -46.119 1.00 43.97 99 PRO A C 1
ATOM 769 O O . PRO A 1 99 ? 27.226 39.289 -46.289 1.00 43.97 99 PRO A O 1
ATOM 772 N N . TYR A 1 100 ? 26.511 37.164 -46.459 1.00 34.09 100 TYR A N 1
ATOM 773 C CA . TYR A 1 100 ? 27.695 36.611 -47.098 1.00 34.09 100 TYR A CA 1
ATOM 774 C C . TYR A 1 100 ? 27.950 37.314 -48.441 1.00 34.09 100 TYR A C 1
ATOM 776 O O . TYR A 1 100 ? 27.239 37.087 -49.417 1.00 34.09 100 TYR A O 1
ATOM 784 N N . SER A 1 101 ? 28.976 38.158 -48.490 1.00 47.41 101 SER A N 1
ATOM 785 C CA . SER A 1 101 ? 29.638 38.562 -49.729 1.00 47.41 101 SER A CA 1
ATOM 786 C C . SER A 1 101 ? 31.114 38.228 -49.582 1.00 47.41 101 SER A C 1
ATOM 788 O O . SER A 1 101 ? 31.928 39.099 -49.290 1.00 47.41 101 SER A O 1
ATOM 790 N N . SER A 1 102 ? 31.456 36.953 -49.753 1.00 43.31 102 SER A N 1
ATOM 791 C CA . SER A 1 102 ? 32.842 36.567 -50.005 1.00 43.31 102 SER A CA 1
ATOM 792 C C . SER A 1 102 ? 33.188 36.947 -51.439 1.00 43.31 102 SER A C 1
ATOM 794 O O . SER A 1 102 ? 32.558 36.462 -52.383 1.00 43.31 102 SER A O 1
ATOM 796 N N . THR A 1 103 ? 34.163 37.837 -51.588 1.00 49.28 103 THR A N 1
ATOM 797 C CA . THR A 1 103 ? 34.823 38.120 -52.863 1.00 49.28 103 THR A CA 1
ATOM 798 C C . THR A 1 103 ? 35.493 36.848 -53.389 1.00 49.28 103 THR A C 1
ATOM 800 O O . THR A 1 103 ? 35.819 35.931 -52.630 1.00 49.28 103 THR A O 1
ATOM 803 N N . GLU A 1 104 ? 35.664 36.761 -54.710 1.00 52.41 104 GLU A N 1
ATOM 804 C CA . GLU A 1 104 ? 36.236 35.582 -55.379 1.00 52.41 104 GLU A CA 1
ATOM 805 C C . GLU A 1 104 ? 37.666 35.262 -54.900 1.00 52.41 104 GLU A C 1
ATOM 807 O O . GLU A 1 104 ? 38.062 34.097 -54.897 1.00 52.41 104 GLU A O 1
ATOM 812 N N . ASP A 1 105 ? 38.379 36.259 -54.370 1.00 46.59 105 ASP A N 1
ATOM 813 C CA . ASP A 1 105 ? 39.755 36.143 -53.876 1.00 46.59 105 ASP A CA 1
ATOM 814 C C . ASP A 1 105 ? 39.888 35.379 -52.539 1.00 46.59 105 ASP A C 1
ATOM 816 O O . ASP A 1 105 ? 40.922 34.759 -52.276 1.00 46.59 105 ASP A O 1
ATOM 820 N N . ASP A 1 106 ? 38.844 35.345 -51.698 1.00 50.12 106 ASP A N 1
ATOM 821 C CA . ASP A 1 106 ? 38.896 34.658 -50.394 1.00 50.12 106 ASP A CA 1
ATOM 822 C C . ASP A 1 106 ? 38.669 33.140 -50.506 1.00 50.12 106 ASP A C 1
ATOM 824 O O . ASP A 1 106 ? 39.029 32.375 -49.603 1.00 50.12 106 ASP A O 1
ATOM 828 N N . LYS A 1 107 ? 38.106 32.665 -51.626 1.00 52.06 107 LYS A N 1
ATOM 829 C CA . LYS A 1 107 ? 37.847 31.232 -51.847 1.00 52.06 107 LYS A CA 1
ATOM 830 C C . LYS A 1 107 ? 39.127 30.437 -52.088 1.00 52.06 107 LYS A C 1
ATOM 832 O O . LYS A 1 107 ? 39.253 29.328 -51.568 1.00 52.06 107 LYS A O 1
ATOM 837 N N . GLU A 1 108 ? 40.095 30.983 -52.822 1.00 52.34 108 GLU A N 1
ATOM 838 C CA . GLU A 1 108 ? 41.311 30.236 -53.184 1.00 52.34 108 GLU A CA 1
ATOM 839 C C . GLU A 1 108 ? 42.259 30.013 -51.996 1.00 52.34 108 GLU A C 1
ATOM 841 O O . GLU A 1 108 ? 42.976 29.006 -51.927 1.00 52.34 108 GLU A O 1
ATOM 846 N N . ARG A 1 109 ? 42.217 30.898 -50.994 1.00 49.47 109 ARG A N 1
ATOM 847 C CA . ARG A 1 109 ? 43.113 30.821 -49.834 1.00 49.47 109 ARG A CA 1
ATOM 848 C C . ARG A 1 109 ? 42.671 29.788 -48.790 1.00 49.47 109 ARG A C 1
ATOM 850 O O . ARG A 1 109 ? 43.518 29.237 -48.091 1.00 49.47 109 ARG A O 1
ATOM 857 N N . ILE A 1 110 ? 41.374 29.480 -48.718 1.00 52.41 110 ILE A N 1
ATOM 858 C CA . ILE A 1 110 ? 40.804 28.500 -47.773 1.00 52.41 110 ILE A CA 1
ATOM 859 C C . ILE A 1 110 ? 40.938 27.058 -48.300 1.00 52.41 110 ILE A C 1
ATOM 861 O O . ILE A 1 110 ? 41.073 26.116 -47.521 1.00 52.41 110 ILE A O 1
ATOM 865 N N . LEU A 1 111 ? 40.972 26.863 -49.623 1.00 53.25 111 LEU A N 1
ATOM 866 C CA . LEU A 1 111 ? 40.988 25.533 -50.252 1.00 53.25 111 LEU A CA 1
ATOM 867 C C . LEU A 1 111 ? 42.346 24.806 -50.172 1.00 53.25 111 LEU A C 1
ATOM 869 O O . LEU A 1 111 ? 42.397 23.593 -50.382 1.00 53.25 111 LEU A O 1
ATOM 873 N N . SER A 1 112 ? 43.433 25.515 -49.857 1.00 54.69 112 SER A N 1
ATOM 874 C CA . SER A 1 112 ? 44.796 25.052 -50.155 1.00 54.69 112 SER A CA 1
A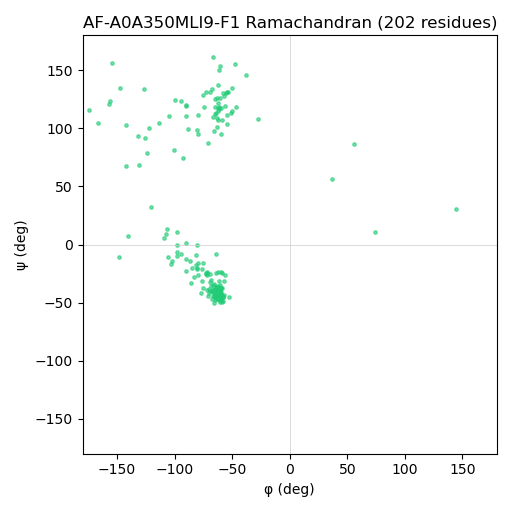TOM 875 C C . SER A 1 112 ? 45.520 24.294 -49.030 1.00 54.69 112 SER A C 1
ATOM 877 O O . SER A 1 112 ? 46.588 23.740 -49.290 1.00 54.69 112 SER A O 1
ATOM 879 N N . GLN A 1 113 ? 44.991 24.224 -47.797 1.00 58.00 113 GLN A N 1
ATOM 880 C CA . GLN A 1 113 ? 45.805 23.728 -46.669 1.00 58.00 113 GLN A CA 1
ATOM 881 C C . GLN A 1 113 ? 45.134 22.817 -45.632 1.00 58.00 113 GLN A C 1
ATOM 883 O O . GLN A 1 113 ? 45.791 22.456 -44.658 1.00 58.00 113 GLN A O 1
ATOM 888 N N . ASP A 1 114 ? 43.895 22.367 -45.832 1.00 61.47 114 ASP A N 1
ATOM 889 C CA . ASP A 1 114 ? 43.289 21.389 -44.922 1.00 61.47 114 ASP A CA 1
ATOM 890 C C . ASP A 1 114 ? 42.638 20.234 -45.690 1.00 61.47 114 ASP A C 1
ATOM 892 O O . ASP A 1 114 ? 41.475 20.279 -46.093 1.00 61.47 114 ASP A O 1
ATOM 896 N N . LYS A 1 115 ? 43.404 19.151 -45.885 1.00 66.00 115 LYS A N 1
ATOM 897 C CA . LYS A 1 115 ? 42.886 17.886 -46.439 1.00 66.00 115 LYS A CA 1
ATOM 898 C C . LYS A 1 115 ? 41.705 17.353 -45.612 1.00 66.00 115 LYS A C 1
ATOM 900 O O . LYS A 1 115 ? 40.850 16.645 -46.145 1.00 66.00 115 LYS A O 1
ATOM 905 N N . GLY A 1 116 ? 41.638 17.700 -44.324 1.00 72.31 116 GLY A N 1
ATOM 906 C CA . GLY A 1 116 ? 40.525 17.359 -43.443 1.00 72.31 116 GLY A CA 1
ATOM 907 C C . GLY A 1 116 ? 39.233 18.100 -43.790 1.00 72.31 116 GLY A C 1
ATOM 908 O O . GLY A 1 116 ? 38.152 17.534 -43.645 1.00 72.31 116 GLY A O 1
ATOM 909 N N . LEU A 1 117 ? 39.317 19.334 -44.291 1.00 77.50 117 LEU A N 1
ATOM 910 C CA . LEU A 1 117 ? 38.148 20.104 -44.714 1.00 77.50 117 LEU A CA 1
ATOM 911 C C . LEU A 1 117 ? 37.627 19.632 -46.073 1.00 77.50 117 LEU A C 1
ATOM 913 O O . LEU A 1 117 ? 36.422 19.456 -46.227 1.00 77.50 117 LEU A O 1
ATOM 917 N N . GLN A 1 118 ? 38.527 19.344 -47.018 1.00 80.06 118 GLN A N 1
ATOM 918 C CA . GLN A 1 118 ? 38.158 18.805 -48.335 1.00 80.06 118 GLN A CA 1
ATOM 919 C C . GLN A 1 118 ? 37.413 17.469 -48.204 1.00 80.06 118 GLN A C 1
ATOM 921 O O . GLN A 1 118 ? 36.333 17.298 -48.758 1.00 80.06 118 GLN A O 1
ATOM 926 N N . THR A 1 119 ? 37.920 16.557 -47.370 1.00 82.94 119 THR A N 1
ATOM 927 C CA . THR A 1 119 ? 37.270 15.256 -47.121 1.00 82.94 119 THR A CA 1
ATOM 928 C C . THR A 1 119 ? 35.910 15.383 -46.423 1.00 82.94 119 THR A C 1
ATOM 930 O O . THR A 1 119 ? 34.994 14.611 -46.712 1.00 82.94 119 THR A O 1
ATOM 933 N N . LYS A 1 120 ? 35.732 16.370 -45.533 1.00 86.44 120 LYS A N 1
ATOM 934 C CA . LYS A 1 120 ? 34.421 16.679 -44.932 1.00 86.44 120 LYS A CA 1
ATOM 935 C C . LYS A 1 120 ? 33.456 17.274 -45.955 1.00 86.44 120 LYS A C 1
ATOM 937 O O . LYS A 1 120 ? 32.286 16.902 -45.948 1.00 86.44 120 LYS A O 1
ATOM 942 N N . MET A 1 121 ? 33.934 18.151 -46.836 1.00 90.50 121 MET A N 1
ATOM 943 C CA . MET A 1 121 ? 33.119 18.750 -47.893 1.00 90.50 121 MET A CA 1
ATOM 944 C C . MET A 1 121 ? 32.647 17.691 -48.895 1.00 90.50 121 MET A C 1
ATOM 946 O O . MET A 1 121 ? 31.459 17.608 -49.184 1.00 90.50 121 MET A O 1
ATOM 950 N N . GLU A 1 122 ? 33.537 16.789 -49.311 1.00 91.69 122 GLU A N 1
ATOM 951 C CA . GLU A 1 122 ? 33.191 15.646 -50.163 1.00 91.69 122 GLU A CA 1
ATOM 952 C C . GLU A 1 122 ? 32.155 14.719 -49.509 1.00 91.69 122 GLU A C 1
ATOM 954 O O . GLU A 1 122 ? 31.264 14.202 -50.184 1.00 91.69 122 GLU A O 1
ATOM 959 N N . LEU A 1 123 ? 32.237 14.511 -48.189 1.00 91.38 123 LEU A N 1
ATOM 960 C CA . LEU A 1 123 ? 31.252 13.724 -47.446 1.00 91.38 123 LEU A CA 1
ATOM 961 C C . LEU A 1 123 ? 29.874 14.400 -47.436 1.00 91.38 123 LEU A C 1
ATOM 963 O O . LEU A 1 123 ? 28.863 13.712 -47.588 1.00 91.38 123 LEU A O 1
ATOM 967 N N . ILE A 1 124 ? 29.840 15.725 -47.273 1.00 91.94 124 ILE A N 1
ATOM 968 C CA . ILE A 1 124 ? 28.612 16.528 -47.322 1.00 91.94 124 ILE A CA 1
ATOM 969 C C . ILE A 1 124 ? 28.011 16.478 -48.731 1.00 91.94 124 ILE A C 1
ATOM 971 O O . ILE A 1 124 ? 26.830 16.164 -48.878 1.00 91.94 124 ILE A O 1
ATOM 975 N N . ASP A 1 125 ? 28.820 16.694 -49.768 1.00 92.31 125 ASP A N 1
ATOM 976 C CA . ASP A 1 125 ? 28.381 16.631 -51.165 1.00 92.31 125 ASP A CA 1
ATOM 977 C C . ASP A 1 125 ? 27.851 15.242 -51.529 1.00 92.31 125 ASP A C 1
ATOM 979 O O . ASP A 1 125 ? 26.829 15.112 -52.212 1.00 92.31 125 ASP A O 1
ATOM 983 N N . ARG A 1 126 ? 28.517 14.189 -51.041 1.00 93.88 126 ARG A N 1
ATOM 984 C CA . ARG A 1 126 ? 28.057 12.808 -51.190 1.00 93.88 126 ARG A CA 1
ATOM 985 C C . ARG A 1 126 ? 26.718 12.595 -50.491 1.00 93.88 126 ARG A C 1
ATOM 987 O O . ARG A 1 126 ? 25.813 12.040 -51.101 1.00 93.88 126 ARG A O 1
ATOM 994 N N . PHE A 1 127 ? 26.558 13.080 -49.262 1.00 92.88 127 PHE A N 1
ATOM 995 C CA . PHE A 1 127 ? 25.314 12.948 -48.502 1.00 92.88 127 PHE A CA 1
ATOM 996 C C . PHE A 1 127 ? 24.133 13.653 -49.185 1.00 92.88 127 PHE A C 1
ATOM 998 O O . PHE A 1 127 ? 23.052 13.076 -49.304 1.00 92.88 127 PHE A O 1
ATOM 1005 N N . ILE A 1 128 ? 24.342 14.875 -49.683 1.00 93.56 128 ILE A N 1
ATOM 1006 C CA . ILE A 1 128 ? 23.310 15.638 -50.403 1.00 93.56 128 ILE A CA 1
ATOM 1007 C C . ILE A 1 128 ? 22.927 14.933 -51.711 1.00 93.56 128 ILE A C 1
ATOM 1009 O O . ILE A 1 128 ? 21.745 14.871 -52.050 1.00 93.56 128 ILE A O 1
ATOM 1013 N N . ARG A 1 129 ? 23.910 14.389 -52.439 1.00 93.12 129 ARG A N 1
ATOM 1014 C CA . ARG A 1 129 ? 23.697 13.696 -53.718 1.00 93.12 129 ARG A CA 1
ATOM 1015 C C . ARG A 1 129 ? 23.003 12.349 -53.553 1.00 93.12 129 ARG A C 1
ATOM 1017 O O . ARG A 1 129 ? 22.122 12.022 -54.341 1.00 93.12 129 ARG A O 1
ATOM 1024 N N . GLU A 1 130 ? 23.428 11.566 -52.569 1.00 91.69 130 GLU A N 1
ATOM 1025 C CA . GLU A 1 130 ? 22.934 10.206 -52.344 1.00 91.69 130 GLU A CA 1
ATOM 1026 C C . GLU A 1 130 ? 21.584 10.182 -51.623 1.00 91.69 130 GLU A C 1
ATOM 1028 O O . GLU A 1 130 ? 20.929 9.143 -51.642 1.00 91.69 130 GLU A O 1
ATOM 1033 N N . GLN A 1 131 ? 21.168 11.304 -51.010 1.00 85.31 131 GLN A N 1
ATOM 1034 C CA . GLN A 1 131 ? 19.928 11.443 -50.233 1.00 85.31 131 GLN A CA 1
ATOM 1035 C C . GLN A 1 131 ? 19.610 10.171 -49.431 1.00 85.31 131 GLN A C 1
ATOM 1037 O O . GLN A 1 131 ? 18.552 9.563 -49.626 1.00 85.31 131 GLN A O 1
ATOM 1042 N N . PRO A 1 132 ? 20.543 9.710 -48.576 1.00 86.38 132 PRO A N 1
ATOM 1043 C CA . PRO A 1 132 ? 20.454 8.382 -48.000 1.00 86.38 132 PRO A CA 1
ATOM 1044 C C . PRO A 1 132 ? 19.174 8.263 -47.173 1.00 86.38 132 PRO A C 1
ATOM 1046 O O . PRO A 1 132 ? 18.980 8.958 -46.173 1.00 86.38 132 PRO A O 1
ATOM 1049 N N . HIS A 1 133 ? 18.283 7.372 -47.603 1.00 84.75 133 HIS A N 1
ATOM 1050 C CA . HIS A 1 133 ? 17.039 7.095 -46.906 1.00 84.75 133 HIS A CA 1
ATOM 1051 C C . HIS A 1 133 ? 17.226 5.897 -45.974 1.00 84.75 133 HIS A C 1
ATOM 1053 O O . HIS A 1 133 ? 17.612 4.812 -46.407 1.00 84.75 133 HIS A O 1
ATOM 1059 N N . ILE A 1 134 ? 16.944 6.079 -44.682 1.00 85.44 134 ILE A N 1
ATOM 1060 C CA . ILE A 1 134 ? 16.960 4.977 -43.716 1.00 85.44 134 ILE A CA 1
ATOM 1061 C C . ILE A 1 134 ? 15.639 4.222 -43.848 1.00 85.44 134 ILE A C 1
ATOM 1063 O O . ILE A 1 134 ? 14.618 4.619 -43.280 1.00 85.44 134 ILE A O 1
ATOM 1067 N N . GLU A 1 135 ? 15.658 3.109 -44.580 1.00 78.38 135 GLU A N 1
ATOM 1068 C CA . GLU A 1 135 ? 14.544 2.168 -44.563 1.00 78.38 135 GLU A CA 1
ATOM 1069 C C . GLU A 1 135 ? 14.422 1.557 -43.164 1.00 78.38 135 GLU A C 1
ATOM 1071 O O . GLU A 1 135 ? 15.275 0.796 -42.698 1.00 78.38 135 GLU A O 1
ATOM 1076 N N . ARG A 1 136 ? 13.334 1.883 -42.463 1.00 79.31 136 ARG A N 1
ATOM 1077 C CA . ARG A 1 136 ? 12.990 1.172 -41.232 1.00 79.31 136 ARG A CA 1
ATOM 1078 C C . ARG A 1 136 ? 12.684 -0.269 -41.620 1.00 79.31 136 ARG A C 1
ATOM 1080 O O . ARG A 1 136 ? 11.726 -0.505 -42.360 1.00 79.31 136 ARG A O 1
ATOM 1087 N N . LYS A 1 137 ? 13.462 -1.234 -41.106 1.00 76.56 137 LYS A N 1
ATOM 1088 C CA . LYS A 1 137 ? 13.079 -2.651 -41.168 1.00 76.56 137 LYS A CA 1
ATOM 1089 C C . LYS A 1 137 ? 11.653 -2.742 -40.645 1.00 76.56 137 LYS A C 1
ATOM 1091 O O . LYS A 1 137 ? 11.407 -2.426 -39.482 1.00 76.56 137 LYS A O 1
ATOM 1096 N N . ARG A 1 138 ? 10.713 -3.129 -41.509 1.00 68.56 138 ARG A N 1
ATOM 1097 C CA . ARG A 1 138 ? 9.352 -3.429 -41.079 1.00 68.56 138 ARG A CA 1
ATOM 1098 C C . ARG A 1 138 ? 9.474 -4.626 -40.150 1.00 68.56 138 ARG A C 1
ATOM 1100 O O . ARG A 1 138 ? 9.678 -5.746 -40.612 1.00 68.56 138 ARG A O 1
ATOM 1107 N N . THR A 1 139 ? 9.427 -4.392 -38.843 1.00 69.06 139 THR A N 1
ATOM 1108 C CA . THR A 1 139 ? 9.102 -5.467 -37.911 1.00 69.06 139 THR A CA 1
ATOM 1109 C C . THR A 1 139 ? 7.782 -6.044 -38.412 1.00 69.06 139 THR A C 1
ATOM 1111 O O . THR A 1 139 ? 6.894 -5.274 -38.794 1.00 69.06 139 THR A O 1
ATOM 1114 N N . GLY A 1 140 ? 7.689 -7.372 -38.533 1.00 71.12 140 GLY A N 1
ATOM 1115 C CA . GLY A 1 140 ? 6.462 -8.038 -38.976 1.00 71.12 140 GLY A CA 1
ATOM 1116 C C . GLY A 1 140 ? 5.242 -7.504 -38.224 1.00 71.12 140 GLY A C 1
ATOM 1117 O O . GLY A 1 140 ? 5.404 -6.943 -37.142 1.00 71.12 140 GLY A O 1
ATOM 1118 N N . PHE A 1 141 ? 4.059 -7.632 -38.840 1.00 66.88 141 PHE A N 1
ATOM 1119 C CA . PHE A 1 141 ? 2.769 -7.116 -38.361 1.00 66.88 141 PHE A CA 1
ATOM 1120 C C . PHE A 1 141 ? 2.744 -7.012 -36.829 1.00 66.88 141 PHE A C 1
ATOM 1122 O O . PHE A 1 141 ? 2.797 -8.026 -36.135 1.00 66.88 141 PHE A O 1
ATOM 1129 N N . PHE A 1 142 ? 2.792 -5.780 -36.314 1.00 63.75 142 PHE A N 1
ATOM 1130 C CA . PHE A 1 142 ? 2.787 -5.524 -34.880 1.00 63.75 142 PHE A CA 1
ATOM 1131 C C . PHE A 1 142 ? 1.460 -6.053 -34.343 1.00 63.75 142 PHE A C 1
ATOM 1133 O O . PHE A 1 142 ? 0.415 -5.484 -34.643 1.00 63.75 142 PHE A O 1
ATOM 1140 N N . ASN A 1 143 ? 1.502 -7.172 -33.621 1.00 66.62 143 ASN A N 1
ATOM 1141 C CA . ASN A 1 143 ? 0.350 -7.704 -32.911 1.00 66.62 143 ASN A CA 1
ATOM 1142 C C . ASN A 1 143 ? 0.339 -7.048 -31.523 1.00 66.62 143 ASN A C 1
ATOM 1144 O O . ASN A 1 143 ? 1.116 -7.474 -30.664 1.00 66.62 143 ASN A O 1
ATOM 1148 N N . PRO A 1 144 ? -0.481 -6.005 -31.291 1.00 63.41 144 PRO A N 1
ATOM 1149 C CA . PRO A 1 144 ? -0.563 -5.345 -29.986 1.00 63.41 144 PRO A CA 1
ATOM 1150 C C . PRO A 1 144 ? -0.971 -6.316 -28.867 1.00 63.41 144 PRO A C 1
ATOM 1152 O O . PRO A 1 144 ? -0.604 -6.107 -27.711 1.00 63.41 144 PRO A O 1
ATOM 1155 N N . ASP A 1 145 ? -1.659 -7.403 -29.219 1.00 65.19 145 ASP A N 1
ATOM 1156 C CA . ASP A 1 145 ? -2.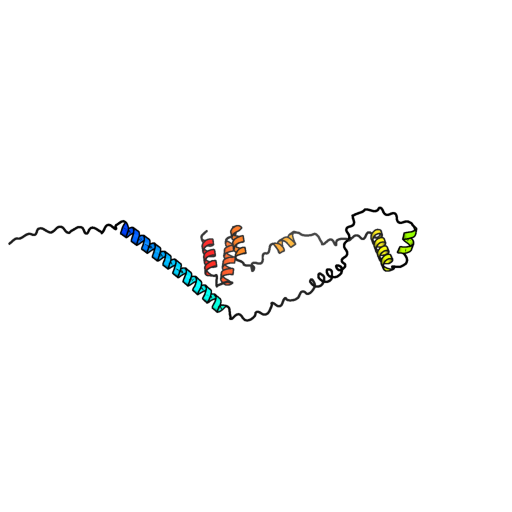156 -8.403 -28.277 1.00 65.19 145 ASP A CA 1
ATOM 1157 C C . ASP A 1 145 ? -1.021 -9.175 -27.564 1.00 65.19 145 ASP A C 1
ATOM 1159 O O . ASP A 1 145 ? -1.102 -9.393 -26.359 1.00 65.19 145 ASP A O 1
ATOM 1163 N N . ASP A 1 146 ? 0.092 -9.510 -28.239 1.00 67.75 146 ASP A N 1
ATOM 1164 C CA . ASP A 1 146 ? 1.197 -10.299 -27.638 1.00 67.75 146 ASP A CA 1
ATOM 1165 C C . ASP A 1 146 ? 2.039 -9.500 -26.619 1.00 67.75 146 ASP A C 1
ATOM 1167 O O . ASP A 1 146 ? 2.661 -10.063 -25.714 1.00 67.75 146 ASP A O 1
ATOM 1171 N N . LEU A 1 147 ? 2.062 -8.170 -26.737 1.00 65.69 147 LEU A N 1
ATOM 1172 C CA . LEU A 1 147 ? 2.730 -7.291 -25.769 1.00 65.69 147 LEU A CA 1
ATOM 1173 C C . LEU A 1 147 ? 1.812 -6.942 -24.590 1.00 65.69 147 LEU A C 1
ATOM 1175 O O . LEU A 1 147 ? 2.298 -6.812 -23.465 1.00 65.69 147 LEU A O 1
ATOM 1179 N N . SER A 1 148 ? 0.501 -6.836 -24.834 1.00 67.25 148 SER A N 1
ATOM 1180 C CA . SER A 1 148 ? -0.501 -6.573 -23.795 1.00 67.25 148 SER A CA 1
ATOM 1181 C C . SER A 1 148 ? -0.510 -7.677 -22.737 1.00 67.25 148 SER A C 1
ATOM 1183 O O . SER A 1 148 ? -0.373 -7.385 -21.547 1.00 67.25 148 SER A O 1
ATOM 1185 N N . GLU A 1 149 ? -0.557 -8.942 -23.160 1.00 67.75 149 GLU A N 1
ATOM 1186 C CA . GLU A 1 149 ? -0.595 -10.099 -22.255 1.00 67.75 149 GLU A CA 1
ATOM 1187 C C . GLU A 1 149 ? 0.623 -10.155 -21.319 1.00 67.75 149 GLU A C 1
ATOM 1189 O O . GLU A 1 149 ? 0.475 -10.306 -20.107 1.00 67.75 149 GLU A O 1
ATOM 1194 N N . LYS A 1 150 ? 1.831 -9.924 -21.849 1.00 66.81 150 LYS A N 1
ATOM 1195 C CA . LYS A 1 150 ? 3.077 -9.934 -21.056 1.00 66.81 150 LYS A CA 1
ATOM 1196 C C . LYS A 1 150 ? 3.178 -8.760 -20.079 1.00 66.81 150 LYS A C 1
ATOM 1198 O O . LYS A 1 150 ? 3.873 -8.861 -19.074 1.00 66.81 150 LYS A O 1
ATOM 1203 N N . SER A 1 151 ? 2.507 -7.643 -20.369 1.00 64.75 151 SER A N 1
ATOM 1204 C CA . SER A 1 151 ? 2.464 -6.473 -19.481 1.00 64.75 151 SER A CA 1
ATOM 1205 C C . SER A 1 151 ? 1.388 -6.569 -18.395 1.00 64.75 151 SER A C 1
ATOM 1207 O O . SER A 1 151 ? 1.480 -5.885 -17.377 1.00 64.75 151 SER A O 1
ATOM 1209 N N . ASN A 1 152 ? 0.381 -7.425 -18.592 1.00 64.19 152 ASN A N 1
ATOM 1210 C CA . ASN A 1 152 ? -0.737 -7.590 -17.666 1.00 64.19 152 ASN A CA 1
ATOM 1211 C C . ASN A 1 152 ? -0.446 -8.613 -16.551 1.00 64.19 152 ASN A C 1
ATOM 1213 O O . ASN A 1 152 ? -1.150 -8.664 -15.542 1.00 64.19 152 ASN A O 1
ATOM 1217 N N . THR A 1 153 ? 0.608 -9.421 -16.695 1.00 62.88 153 THR A N 1
ATOM 1218 C CA . THR A 1 153 ? 1.050 -10.349 -15.650 1.00 62.88 153 THR A CA 1
ATOM 1219 C C . THR A 1 153 ? 1.854 -9.602 -14.586 1.00 62.88 153 THR A C 1
ATOM 1221 O O . THR A 1 153 ? 3.055 -9.380 -14.734 1.00 62.88 153 THR A O 1
ATOM 1224 N N . TYR A 1 154 ? 1.187 -9.193 -13.505 1.00 65.75 154 TYR A N 1
ATOM 1225 C CA . TYR A 1 154 ? 1.852 -8.685 -12.305 1.00 65.75 154 TYR A CA 1
ATOM 1226 C C . TYR A 1 154 ? 2.467 -9.852 -11.526 1.00 65.75 154 TYR A C 1
ATOM 1228 O O . TYR A 1 154 ? 1.769 -10.818 -11.223 1.00 65.75 154 TYR A O 1
ATOM 1236 N N . SER A 1 155 ? 3.752 -9.768 -11.175 1.00 71.00 155 SER A N 1
ATOM 1237 C CA . SER A 1 155 ? 4.402 -10.775 -10.333 1.00 71.00 155 SER A CA 1
ATOM 1238 C C . SER A 1 155 ? 3.764 -10.788 -8.942 1.00 71.00 155 SER A C 1
ATOM 1240 O O . SER A 1 155 ? 3.916 -9.836 -8.175 1.00 71.00 155 SER A O 1
ATOM 1242 N N . GLU A 1 156 ? 3.078 -11.877 -8.594 1.00 69.75 156 GLU A N 1
ATOM 1243 C CA . GLU A 1 156 ? 2.394 -12.062 -7.300 1.00 69.75 156 GLU A CA 1
ATOM 1244 C C . GLU A 1 156 ? 3.347 -12.090 -6.091 1.00 69.75 156 GLU A C 1
ATOM 1246 O O . GLU A 1 156 ? 2.904 -12.055 -4.939 1.00 69.75 156 GLU A O 1
ATOM 1251 N N . ASP A 1 157 ? 4.653 -12.118 -6.344 1.00 78.38 157 ASP A N 1
ATOM 1252 C CA . ASP A 1 157 ? 5.703 -12.100 -5.327 1.00 78.38 157 ASP A CA 1
ATOM 1253 C C . ASP A 1 157 ? 5.996 -10.695 -4.786 1.00 78.38 157 ASP A C 1
ATOM 1255 O O . ASP A 1 157 ? 6.543 -10.554 -3.690 1.00 78.38 157 ASP A O 1
ATOM 1259 N N . ILE A 1 158 ? 5.628 -9.635 -5.515 1.00 87.19 158 ILE A N 1
ATOM 1260 C CA . ILE A 1 158 ? 5.872 -8.264 -5.060 1.00 87.19 158 ILE A CA 1
ATOM 1261 C C . ILE A 1 158 ? 4.806 -7.888 -4.034 1.00 87.19 158 ILE A C 1
ATOM 1263 O O . ILE A 1 158 ? 3.637 -7.691 -4.363 1.00 87.19 158 ILE A O 1
ATOM 1267 N N . VAL A 1 159 ? 5.230 -7.740 -2.779 1.00 92.88 159 VAL A N 1
ATOM 1268 C CA . VAL A 1 159 ? 4.358 -7.367 -1.663 1.00 92.88 159 VAL A CA 1
ATOM 1269 C C . VAL A 1 159 ? 4.897 -6.154 -0.917 1.00 92.88 159 VAL A C 1
ATOM 1271 O O . VAL A 1 159 ? 6.080 -6.057 -0.605 1.00 92.88 159 VAL A O 1
ATOM 1274 N N . SER A 1 160 ? 4.018 -5.195 -0.629 1.00 96.38 160 SER A N 1
ATOM 1275 C CA . SER A 1 160 ? 4.324 -4.036 0.213 1.00 96.38 160 SER A CA 1
ATOM 1276 C C . SER A 1 160 ? 3.050 -3.497 0.857 1.00 96.38 160 SER A C 1
ATOM 1278 O O . SER A 1 160 ? 1.950 -3.681 0.334 1.00 96.38 160 SER A O 1
ATOM 1280 N N . GLU A 1 161 ? 3.186 -2.801 1.985 1.00 95.69 161 GLU A N 1
ATOM 1281 C CA . GLU A 1 161 ? 2.046 -2.182 2.676 1.00 95.69 161 GLU A CA 1
ATOM 1282 C C . GLU A 1 161 ? 1.323 -1.167 1.773 1.00 95.69 161 GLU A C 1
ATOM 1284 O O . GLU A 1 161 ? 0.094 -1.125 1.726 1.00 95.69 161 GLU A O 1
ATOM 1289 N N . THR A 1 162 ? 2.081 -0.374 1.009 1.00 97.56 162 THR A N 1
ATOM 1290 C CA . THR A 1 162 ? 1.535 0.591 0.046 1.00 97.56 162 THR A CA 1
ATOM 1291 C C . THR A 1 162 ? 0.721 -0.105 -1.039 1.00 97.56 162 THR A C 1
ATOM 1293 O O . THR A 1 162 ? -0.359 0.367 -1.386 1.00 97.56 162 THR A O 1
ATOM 1296 N N . LEU A 1 163 ? 1.197 -1.247 -1.541 1.00 95.75 163 LEU A N 1
ATOM 1297 C CA . LEU A 1 163 ? 0.470 -2.023 -2.540 1.00 95.75 163 LEU A CA 1
ATOM 1298 C C . LEU A 1 163 ? -0.859 -2.553 -1.984 1.00 95.75 163 LEU A C 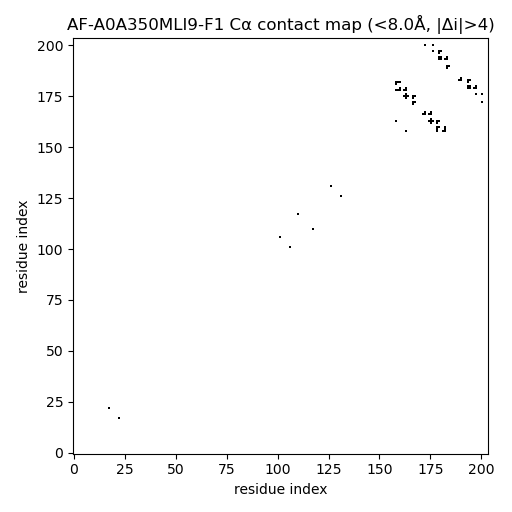1
ATOM 1300 O O . LEU A 1 163 ? -1.881 -2.428 -2.656 1.00 95.75 163 LEU A O 1
ATOM 1304 N N . ALA A 1 164 ? -0.875 -3.060 -0.747 1.00 96.19 164 ALA A N 1
ATOM 1305 C CA . ALA A 1 164 ? -2.117 -3.471 -0.088 1.00 96.19 164 ALA A CA 1
ATOM 1306 C C . ALA A 1 164 ? -3.118 -2.305 0.005 1.00 96.19 164 ALA A C 1
ATOM 1308 O O . ALA A 1 164 ? -4.278 -2.456 -0.374 1.00 96.19 164 ALA A O 1
ATOM 1309 N N . LYS A 1 165 ? -2.659 -1.111 0.408 1.00 97.44 165 LYS A N 1
ATOM 1310 C CA . LYS A 1 165 ? -3.501 0.101 0.463 1.00 97.44 165 LYS A CA 1
ATOM 1311 C C . LYS A 1 165 ? -4.067 0.493 -0.902 1.00 97.44 165 LYS A C 1
ATOM 1313 O O . LYS A 1 165 ? -5.238 0.852 -0.985 1.00 97.44 165 LYS A O 1
ATOM 1318 N N . ILE A 1 166 ? -3.273 0.404 -1.968 1.00 97.06 166 ILE A N 1
ATOM 1319 C CA . ILE A 1 166 ? -3.745 0.675 -3.335 1.00 97.06 166 ILE A CA 1
ATOM 1320 C C . ILE A 1 166 ? -4.844 -0.321 -3.727 1.00 97.06 166 ILE A C 1
ATOM 1322 O O . ILE A 1 166 ? -5.864 0.084 -4.282 1.00 97.06 166 ILE A O 1
ATOM 1326 N N . TYR A 1 167 ? -4.689 -1.608 -3.402 1.00 96.06 167 TYR A N 1
ATOM 1327 C CA . TYR A 1 167 ? -5.733 -2.601 -3.663 1.00 96.06 167 TYR A CA 1
ATOM 1328 C C . TYR A 1 167 ? -7.027 -2.316 -2.892 1.00 96.06 167 TYR A C 1
ATOM 1330 O O . TYR A 1 167 ? -8.106 -2.435 -3.473 1.00 96.06 167 TYR A O 1
ATOM 1338 N N . LEU A 1 168 ? -6.936 -1.843 -1.646 1.00 96.44 168 LEU A N 1
ATOM 1339 C CA . LEU A 1 168 ? -8.104 -1.383 -0.887 1.00 96.44 168 LEU A CA 1
ATOM 1340 C C . LEU A 1 168 ? -8.791 -0.182 -1.535 1.00 96.44 168 LEU A C 1
ATOM 1342 O O . LEU A 1 168 ? -10.012 -0.176 -1.667 1.00 96.44 168 LEU A O 1
ATOM 1346 N N . GLN A 1 169 ? -8.021 0.808 -1.991 1.00 96.06 169 GLN A N 1
ATOM 1347 C CA . GLN A 1 169 ? -8.559 1.970 -2.709 1.00 96.06 169 GLN A CA 1
ATOM 1348 C C . GLN A 1 169 ? -9.255 1.571 -4.015 1.00 96.06 169 GLN A C 1
ATOM 1350 O O . GLN A 1 169 ? -10.220 2.210 -4.423 1.00 96.06 169 GLN A O 1
ATOM 1355 N N . GLN A 1 170 ? -8.789 0.497 -4.653 1.00 96.31 170 GLN A N 1
ATOM 1356 C CA . GLN A 1 170 ? -9.417 -0.091 -5.836 1.00 96.31 170 GLN A CA 1
ATOM 1357 C C . GLN A 1 170 ? -10.614 -1.001 -5.509 1.00 96.31 170 GLN A C 1
ATOM 1359 O O . GLN A 1 170 ? -11.195 -1.576 -6.428 1.00 96.31 170 GLN A O 1
ATOM 1364 N N . GLY A 1 171 ? -10.967 -1.181 -4.231 1.00 95.56 171 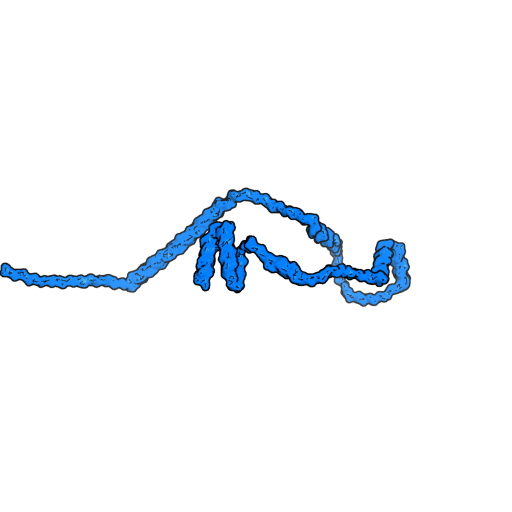GLY A N 1
ATOM 1365 C CA . GLY A 1 171 ? -12.050 -2.066 -3.794 1.00 95.56 171 GLY A CA 1
ATOM 1366 C C . GLY A 1 171 ? -11.727 -3.563 -3.866 1.00 95.56 171 GLY A C 1
ATOM 1367 O O . GLY A 1 171 ? -12.622 -4.385 -3.703 1.00 95.56 171 GLY A O 1
ATOM 1368 N N . LYS A 1 172 ? -10.465 -3.940 -4.101 1.00 95.62 172 LYS A N 1
ATOM 1369 C CA . LYS A 1 172 ? -10.006 -5.337 -4.200 1.00 95.62 172 LYS A CA 1
ATOM 1370 C C . LYS A 1 172 ? -9.529 -5.828 -2.830 1.00 95.62 172 LYS A C 1
ATOM 1372 O O . LYS A 1 172 ? -8.323 -5.922 -2.584 1.00 95.62 172 LYS A O 1
ATOM 1377 N N . LYS A 1 173 ? -10.474 -6.098 -1.926 1.00 96.31 173 LYS A N 1
ATOM 1378 C CA . LYS A 1 173 ? -10.185 -6.474 -0.529 1.00 96.31 173 LYS A CA 1
ATOM 1379 C C . LYS A 1 173 ? -9.416 -7.790 -0.419 1.00 96.31 173 LYS A C 1
ATOM 1381 O O . LYS A 1 173 ? -8.459 -7.866 0.345 1.00 96.31 173 LYS A O 1
ATOM 1386 N N . GLU A 1 174 ? -9.767 -8.786 -1.224 1.00 95.44 174 GLU A N 1
ATOM 1387 C CA . GLU A 1 174 ? -9.175 -10.128 -1.183 1.00 95.44 174 GLU A CA 1
ATOM 1388 C C . GLU A 1 174 ? -7.667 -10.064 -1.459 1.00 95.44 174 GLU A C 1
ATOM 1390 O O . GLU A 1 174 ? -6.858 -10.577 -0.688 1.00 95.44 174 GLU A O 1
ATOM 1395 N N . LYS A 1 175 ? -7.275 -9.306 -2.493 1.00 94.81 175 LYS A N 1
ATOM 1396 C CA . LYS A 1 175 ? -5.860 -9.082 -2.831 1.00 94.81 175 LYS A CA 1
ATOM 1397 C C . LYS A 1 175 ? -5.107 -8.332 -1.735 1.00 94.81 175 LYS A C 1
ATOM 1399 O O . LYS A 1 175 ? -3.935 -8.607 -1.489 1.00 94.81 175 LYS A O 1
ATOM 1404 N N . ALA A 1 176 ? -5.755 -7.375 -1.074 1.00 96.19 176 ALA A N 1
ATOM 1405 C CA . ALA A 1 176 ? -5.137 -6.664 0.040 1.00 96.19 176 ALA A CA 1
ATOM 1406 C C . ALA A 1 176 ? -4.896 -7.594 1.241 1.00 96.19 176 ALA A C 1
ATOM 1408 O O . ALA A 1 176 ? -3.824 -7.531 1.844 1.00 96.19 176 ALA A O 1
ATOM 1409 N N . ILE A 1 177 ? -5.846 -8.484 1.548 1.00 96.88 177 ILE A N 1
ATOM 1410 C CA . ILE A 1 177 ? -5.714 -9.493 2.609 1.00 96.88 177 ILE A CA 1
ATOM 1411 C C . ILE A 1 177 ? -4.547 -10.439 2.308 1.00 96.88 177 ILE A C 1
ATOM 1413 O O . ILE A 1 177 ? -3.692 -10.627 3.173 1.00 96.88 177 ILE A O 1
ATOM 1417 N N . GLU A 1 178 ? -4.448 -10.966 1.086 1.00 95.94 178 GLU A N 1
ATOM 1418 C CA . GLU A 1 178 ? -3.333 -11.834 0.674 1.00 95.94 178 GLU A CA 1
ATOM 1419 C C . GLU A 1 178 ? -1.970 -11.153 0.857 1.00 95.94 178 GLU A C 1
ATOM 1421 O O . GLU A 1 178 ? -1.024 -11.752 1.376 1.00 95.94 178 GLU A O 1
ATOM 1426 N N . ILE A 1 179 ? -1.862 -9.875 0.481 1.00 96.38 179 ILE A N 1
ATOM 1427 C CA . ILE A 1 179 ? -0.627 -9.108 0.670 1.00 96.38 179 ILE A CA 1
ATOM 1428 C C . ILE A 1 179 ? -0.327 -8.935 2.158 1.00 96.38 179 ILE A C 1
ATOM 1430 O O . ILE A 1 179 ? 0.811 -9.156 2.566 1.00 96.38 179 ILE A O 1
ATOM 1434 N N . TYR A 1 180 ? -1.312 -8.581 2.986 1.00 97.69 180 TYR A N 1
ATOM 1435 C CA . TYR A 1 180 ? -1.098 -8.457 4.430 1.00 97.69 180 TYR A CA 1
ATOM 1436 C C . TYR A 1 180 ? -0.706 -9.785 5.086 1.00 97.69 180 TYR A C 1
ATOM 1438 O O . TYR A 1 180 ? 0.141 -9.788 5.979 1.00 97.69 180 TYR A O 1
ATOM 1446 N N . GLN A 1 181 ? -1.246 -10.913 4.622 1.00 96.75 181 GLN A N 1
ATOM 1447 C CA . GLN A 1 181 ? -0.835 -12.242 5.076 1.00 96.75 181 GLN A CA 1
ATOM 1448 C C . GLN A 1 181 ? 0.624 -12.531 4.705 1.00 96.75 181 GLN A C 1
ATOM 1450 O O . GLN A 1 181 ? 1.404 -12.939 5.566 1.00 96.75 181 GLN A O 1
ATOM 1455 N N . LYS A 1 182 ? 1.030 -12.251 3.460 1.00 96.44 182 LYS A N 1
ATOM 1456 C CA . LYS A 1 182 ? 2.432 -12.383 3.027 1.00 96.44 182 LYS A CA 1
ATOM 1457 C C . LYS A 1 182 ? 3.361 -11.476 3.841 1.00 96.44 182 LYS A C 1
ATOM 1459 O O . LYS A 1 182 ? 4.407 -11.926 4.301 1.00 96.44 182 LYS A O 1
ATOM 1464 N N . LEU A 1 183 ? 2.964 -10.227 4.085 1.00 96.50 183 LEU A N 1
ATOM 1465 C CA . LEU A 1 183 ? 3.729 -9.287 4.912 1.00 96.50 183 LEU A CA 1
ATOM 1466 C C . LEU A 1 183 ? 3.862 -9.763 6.361 1.00 96.50 183 LEU A C 1
ATOM 1468 O O . LEU A 1 183 ? 4.926 -9.600 6.945 1.00 96.50 183 LEU A O 1
ATOM 1472 N N . ASN A 1 184 ? 2.831 -10.392 6.924 1.00 97.12 184 ASN A N 1
ATOM 1473 C CA . ASN A 1 184 ? 2.885 -10.973 8.265 1.00 97.12 184 ASN A CA 1
ATOM 1474 C C . ASN A 1 184 ? 3.956 -12.075 8.381 1.00 97.12 184 ASN A C 1
ATOM 1476 O O . ASN A 1 184 ? 4.638 -12.172 9.398 1.00 97.12 184 ASN A O 1
ATOM 1480 N N . LEU A 1 185 ? 4.139 -12.872 7.323 1.00 95.56 185 LEU A N 1
ATOM 1481 C CA . LEU A 1 185 ? 5.173 -13.911 7.262 1.00 95.56 185 LEU A CA 1
ATOM 1482 C C . LEU A 1 185 ? 6.580 -13.334 7.046 1.00 95.56 185 LEU A C 1
ATOM 1484 O O . LEU A 1 185 ? 7.544 -13.849 7.606 1.00 95.56 185 LEU A O 1
ATOM 1488 N N . LEU A 1 186 ? 6.698 -12.278 6.237 1.00 96.00 186 LEU A N 1
ATOM 1489 C CA . LEU A 1 186 ? 7.980 -11.632 5.928 1.00 96.00 186 LEU A CA 1
ATOM 1490 C C . LEU A 1 186 ? 8.497 -10.745 7.068 1.00 96.00 186 LEU A C 1
ATOM 1492 O O . LEU A 1 186 ? 9.707 -10.616 7.238 1.00 96.00 186 LEU A O 1
ATOM 1496 N N . TYR A 1 187 ? 7.584 -10.140 7.828 1.00 96.19 187 TYR A N 1
ATOM 1497 C CA . TYR A 1 187 ? 7.864 -9.111 8.831 1.00 96.19 187 TYR A CA 1
ATOM 1498 C C . TYR A 1 187 ? 7.163 -9.441 10.162 1.00 96.19 187 TYR A C 1
ATOM 1500 O O . TYR A 1 187 ? 6.211 -8.754 10.567 1.00 96.19 187 TYR A O 1
ATOM 1508 N N . PRO A 1 188 ? 7.597 -10.510 10.859 1.00 96.31 188 PRO A N 1
ATOM 1509 C CA . PRO A 1 188 ? 6.954 -10.982 12.086 1.00 96.31 188 PRO A CA 1
ATOM 1510 C C . PRO A 1 188 ? 6.986 -9.947 13.221 1.00 96.31 188 PRO A C 1
ATOM 1512 O O . PRO A 1 188 ? 6.114 -9.960 14.094 1.00 96.31 188 PRO A O 1
ATOM 1515 N N . GLU A 1 189 ? 7.929 -9.004 13.201 1.00 97.38 189 GLU A N 1
ATOM 1516 C 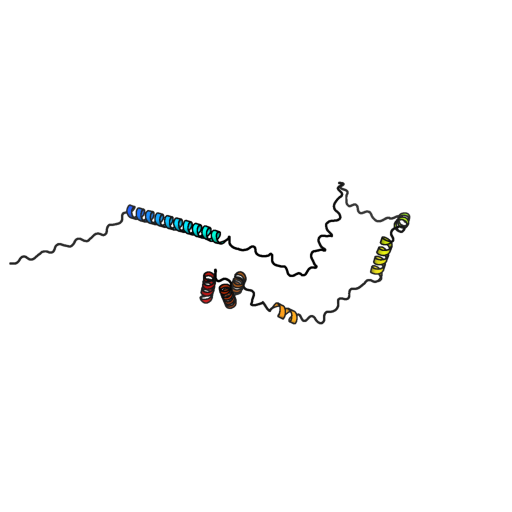CA . GLU A 1 189 ? 8.018 -7.900 14.160 1.00 97.38 189 GLU A CA 1
ATOM 1517 C C . GLU A 1 189 ? 6.821 -6.939 14.083 1.00 97.38 189 GLU A C 1
ATOM 1519 O O . GLU A 1 189 ? 6.471 -6.299 15.075 1.00 97.38 189 GLU A O 1
ATOM 1524 N N . LYS A 1 190 ? 6.149 -6.878 12.926 1.00 97.56 190 LYS A N 1
ATOM 1525 C CA . LYS A 1 190 ? 4.914 -6.106 12.708 1.00 97.56 190 LYS A CA 1
ATOM 1526 C C . LYS A 1 190 ? 3.672 -6.995 12.615 1.00 97.56 190 LYS A C 1
ATOM 1528 O O . LYS A 1 190 ? 2.604 -6.515 12.235 1.00 97.56 190 LYS A O 1
ATOM 1533 N N . SER A 1 191 ? 3.774 -8.268 12.990 1.00 95.50 191 SER A N 1
ATOM 1534 C CA . SER A 1 191 ? 2.691 -9.2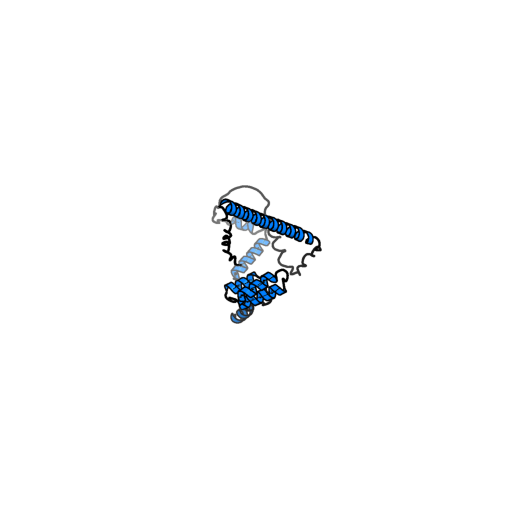49 12.850 1.00 95.50 191 SER A CA 1
ATOM 1535 C C . SER A 1 191 ? 1.363 -8.797 13.454 1.00 95.50 191 SER A C 1
ATOM 1537 O O . SER A 1 191 ? 0.324 -8.865 12.801 1.00 95.50 191 SER A O 1
ATOM 1539 N N . ALA A 1 192 ? 1.394 -8.242 14.669 1.00 97.56 192 ALA A N 1
ATOM 1540 C CA . ALA A 1 192 ? 0.207 -7.712 15.335 1.00 97.56 192 ALA A CA 1
ATOM 1541 C C . ALA A 1 192 ? -0.474 -6.595 14.523 1.00 97.56 192 ALA A C 1
ATOM 1543 O O . ALA A 1 192 ? -1.700 -6.527 14.475 1.00 97.56 192 ALA A O 1
ATOM 1544 N N . TYR A 1 193 ? 0.296 -5.729 13.859 1.00 97.75 193 TYR A N 1
ATOM 1545 C CA . TYR A 1 193 ? -0.258 -4.681 13.003 1.00 97.75 193 TYR A CA 1
ATOM 1546 C C . TYR A 1 193 ? -0.974 -5.284 11.790 1.00 97.75 193 TYR A C 1
ATOM 1548 O O . TYR A 1 193 ? -2.135 -4.956 11.547 1.00 97.75 193 TYR A O 1
ATOM 1556 N N . PHE A 1 194 ? -0.323 -6.200 11.068 1.00 98.12 194 PHE A N 1
ATOM 1557 C CA . PHE A 1 194 ? -0.922 -6.828 9.888 1.00 98.12 194 PHE A CA 1
ATOM 1558 C C . PHE A 1 194 ? -2.143 -7.681 10.240 1.00 98.12 194 PHE A C 1
ATOM 1560 O O . PHE A 1 194 ? -3.146 -7.612 9.536 1.00 98.12 194 PHE A O 1
ATOM 1567 N N . ALA A 1 195 ? -2.109 -8.404 11.361 1.00 97.69 195 ALA A N 1
ATOM 1568 C CA . ALA A 1 195 ? -3.253 -9.165 11.859 1.00 97.69 195 ALA A CA 1
ATOM 1569 C C . ALA A 1 195 ? -4.470 -8.265 12.131 1.00 97.69 195 ALA A C 1
ATOM 1571 O O . ALA A 1 195 ? -5.583 -8.607 11.738 1.00 97.69 195 ALA A O 1
ATOM 1572 N N . ASN A 1 196 ? -4.261 -7.089 12.735 1.00 97.69 196 ASN A N 1
ATOM 1573 C CA . ASN A 1 196 ? -5.337 -6.116 12.933 1.00 97.69 196 ASN A CA 1
ATOM 1574 C C . ASN A 1 196 ? -5.885 -5.580 11.599 1.00 97.69 196 ASN A C 1
ATOM 1576 O O . ASN A 1 196 ? -7.098 -5.449 11.459 1.00 97.69 196 ASN A O 1
ATOM 1580 N N . GLN A 1 197 ? -5.025 -5.294 10.611 1.00 97.19 197 GLN A N 1
ATOM 1581 C CA . GLN A 1 197 ? -5.489 -4.864 9.283 1.00 97.19 197 GLN A CA 1
ATOM 1582 C C . GLN A 1 197 ? -6.343 -5.944 8.612 1.00 97.19 197 GLN A C 1
ATOM 1584 O O . GLN A 1 197 ? -7.430 -5.638 8.138 1.00 97.19 197 GLN A O 1
ATOM 1589 N N . ILE A 1 198 ? -5.899 -7.204 8.635 1.00 97.12 198 ILE A N 1
ATOM 1590 C CA . ILE A 1 198 ? -6.664 -8.337 8.089 1.00 97.12 198 ILE A CA 1
ATOM 1591 C C . ILE A 1 198 ? -8.024 -8.443 8.787 1.00 97.12 198 ILE A C 1
ATOM 1593 O O . ILE A 1 198 ? -9.053 -8.473 8.121 1.00 97.12 198 ILE A O 1
ATOM 1597 N N . GLN A 1 199 ? -8.042 -8.410 10.123 1.00 97.31 199 GLN A N 1
ATOM 1598 C CA . GLN A 1 199 ? -9.279 -8.528 10.892 1.00 97.31 199 GLN A CA 1
ATOM 1599 C C . GLN A 1 199 ? -10.268 -7.389 10.603 1.00 97.31 199 GLN A C 1
ATOM 1601 O O . GLN A 1 199 ? -11.477 -7.615 10.608 1.00 97.31 199 GLN A O 1
ATOM 1606 N N . ASN A 1 200 ? -9.780 -6.166 10.387 1.00 95.94 200 ASN A N 1
ATOM 1607 C CA . ASN A 1 200 ? -10.639 -5.042 10.018 1.00 95.94 200 ASN A CA 1
ATOM 1608 C C . ASN A 1 200 ? -11.250 -5.260 8.630 1.00 95.94 200 ASN A C 1
ATOM 1610 O O . ASN A 1 200 ? -12.449 -5.087 8.456 1.00 95.94 200 ASN A O 1
ATOM 1614 N N . LEU A 1 201 ? -10.443 -5.716 7.671 1.00 95.19 201 LEU A N 1
ATOM 1615 C CA . LEU A 1 201 ? -10.883 -5.942 6.296 1.00 95.19 201 LEU A CA 1
ATOM 1616 C C . LEU A 1 201 ? -11.873 -7.098 6.140 1.00 95.19 201 LEU A C 1
ATOM 1618 O O . LEU A 1 201 ? -12.707 -7.044 5.243 1.00 95.19 201 LEU A O 1
ATOM 1622 N N . GLU A 1 202 ? -11.790 -8.124 6.988 1.00 93.38 202 GLU A N 1
ATOM 1623 C CA . GLU A 1 202 ? -12.729 -9.257 6.994 1.00 93.38 202 GLU A CA 1
ATOM 1624 C C . GLU A 1 202 ? -14.088 -8.919 7.624 1.00 93.38 202 GLU A C 1
ATOM 1626 O O . GLU A 1 202 ? -15.068 -9.630 7.398 1.00 93.38 202 GLU A O 1
ATOM 1631 N N . LYS A 1 203 ? -14.150 -7.868 8.450 1.00 89.12 203 LYS A N 1
ATOM 1632 C CA . LYS A 1 203 ? -15.382 -7.439 9.131 1.00 89.12 203 LYS A CA 1
ATOM 1633 C C . LYS A 1 203 ? -16.206 -6.432 8.329 1.00 89.12 203 LYS A C 1
ATOM 1635 O O . LYS A 1 203 ? -17.397 -6.304 8.608 1.00 89.12 203 LYS A O 1
ATOM 1640 N N . ASP A 1 204 ? -15.569 -5.724 7.401 1.00 72.25 204 ASP A N 1
ATOM 1641 C CA . ASP A 1 204 ? -16.175 -4.709 6.529 1.00 72.25 204 ASP A CA 1
ATOM 1642 C C . ASP A 1 204 ? -16.817 -5.324 5.281 1.00 72.25 204 ASP A C 1
ATOM 1644 O O . ASP A 1 204 ? -17.837 -4.775 4.811 1.00 72.25 204 ASP A O 1
#